Protein AF-A0A8S3U6G7-F1 (afdb_monomer)

Radius of gyration: 36.13 Å; Cα contacts (8 Å, |Δi|>4): 260; chains: 1; bounding box: 88×64×95 Å

Sequence (249 aa):
METRTSKKSQSTGNTLNRPKALETKTLKCKQEHLHYEMKAGKNFVIEFSTGAYELIKEKILQLIKSPEFNLSFVVVEQHGVELSNLNIDSCYKIFNRKANNQPGNLLKFTMNLYHTTNKMTVNGGRVDIFINDIFDKICAEIQNHYTELNICNKTIHSQLSIIKDSLSNIIQKDLKRNQMEALKTTEDQLSTVDLNTSGLQLAESEDGEICPNCEQTVQTEGIACDSCNNWFHYKCVGLTEDHINSFNN

Mean predicted aligned error: 15.66 Å

InterPro domains:
  IPR011011 Zinc finger, FYVE/PHD-type [SSF57903] (183-245)
  IPR013083 Zinc finger, RING/FYVE/PHD-type [G3DSA:3.30.40.10] (169-248)
  IPR019787 Zinc finger, PHD-finger [PF27108] (211-244)

Secondary structure (DSSP, 8-state):
-----------------HHHHHHHHHHHTTS-SEEEEEETTTEEEEEE-HHHHHHHHHHHHHHHTSHHHHHHEEEEEE---EETTEEEEEEEEEEEEPTTSPEEEEEEEEEEEEGGGTEEEEESTTHHHHIIIIIHHHHHHHHHHHHHHHHHHHHHHHHHHHHHHHHHHHHHHHHHHHHHHHHHHHHHHHTT--S------------PEEPTTT--EESSSEEE-TTT--EEEGGGGT--HHHHHHH--

Nearest PDB structures (foldseek):
  6lqf-assembly1_A  TM=6.545E-01  e=6.537E-02  Arabidopsis thaliana
  1wep-assembly1_A  TM=5.721E-01  e=7.388E-02  Mus musculus
  1kz7-assembly2_C  TM=4.419E-01  e=1.636E-01  Mus musculus
  7rx9-assembly1_A  TM=3.047E-01  e=7.263E+00  Homo sapiens

Solvent-accessible surface area (backbone atoms only — not comparable to full-atom values): 14712 Å² total; per-residue (Å²): 142,85,82,89,80,84,84,82,83,79,83,78,79,80,74,71,59,58,66,61,58,47,50,54,51,54,54,55,69,70,45,69,62,59,48,74,49,81,45,87,85,49,32,37,39,37,41,34,37,71,70,49,35,65,56,44,56,60,48,51,53,51,53,63,67,26,70,76,47,42,74,59,33,26,76,47,79,46,76,77,56,79,52,92,95,42,66,38,65,41,34,39,38,36,16,39,47,39,99,83,70,42,69,37,95,52,70,31,31,35,40,39,33,26,69,91,72,26,32,37,40,36,39,38,88,41,43,64,54,48,53,74,74,43,44,60,59,51,52,50,51,52,53,49,52,53,51,53,49,51,52,49,50,52,50,51,52,53,52,51,49,55,51,52,53,52,50,52,52,49,55,53,50,52,52,54,50,52,53,53,54,52,53,52,56,51,53,60,55,62,76,69,65,77,94,78,80,91,78,86,77,84,74,82,83,78,94,49,55,60,13,87,86,78,74,43,67,43,82,82,62,58,46,71,39,92,89,78,75,44,44,34,36,39,71,78,74,70,54,48,71,73,60,57,58,66,74,77,112

pLDDT: mean 82.49, std 17.38, range [36.22, 98.25]

Structure (mmCIF, N/CA/C/O backbone):
data_AF-A0A8S3U6G7-F1
#
_entry.id   AF-A0A8S3U6G7-F1
#
loop_
_atom_site.group_PDB
_atom_site.id
_atom_site.type_symbol
_atom_site.label_atom_id
_atom_site.label_alt_id
_atom_site.label_comp_id
_atom_site.label_asym_id
_atom_site.label_entity_id
_atom_site.label_seq_id
_atom_site.pdbx_PDB_ins_code
_atom_site.Cartn_x
_atom_site.Cartn_y
_atom_site.Cartn_z
_atom_site.occupancy
_atom_site.B_iso_or_equiv
_atom_site.auth_seq_id
_atom_site.auth_comp_id
_atom_site.auth_asym_id
_atom_site.auth_atom_id
_atom_site.pdbx_PDB_model_num
ATOM 1 N N . MET A 1 1 ? -28.529 53.853 -26.813 1.00 45.44 1 MET A N 1
ATOM 2 C CA . MET A 1 1 ? -29.542 52.903 -26.317 1.00 45.44 1 MET A CA 1
ATOM 3 C C . MET A 1 1 ? -29.120 51.536 -26.807 1.00 45.44 1 MET A C 1
ATOM 5 O O . MET A 1 1 ? -29.268 51.297 -27.987 1.00 45.44 1 MET A O 1
ATOM 9 N N . GLU A 1 2 ? -28.502 50.728 -25.950 1.00 36.22 2 GLU A N 1
ATOM 10 C CA . GLU A 1 2 ? -28.443 49.263 -26.057 1.00 36.22 2 GLU A CA 1
ATOM 11 C C . GLU A 1 2 ? -27.789 48.741 -24.772 1.00 36.22 2 GLU A C 1
ATOM 13 O O . GLU A 1 2 ? -26.798 49.279 -24.275 1.00 36.22 2 GLU A O 1
ATOM 18 N N . THR A 1 3 ? -28.475 47.803 -24.139 1.00 40.16 3 THR A N 1
ATOM 19 C CA . THR A 1 3 ? -28.396 47.468 -22.719 1.00 40.16 3 THR A CA 1
ATOM 20 C C . THR A 1 3 ? -27.353 46.383 -22.447 1.00 40.16 3 THR A C 1
ATOM 22 O O . THR A 1 3 ? -27.371 45.306 -23.034 1.00 40.16 3 THR A O 1
ATOM 25 N N . ARG A 1 4 ? -26.455 46.649 -21.489 1.00 43.06 4 ARG A N 1
ATOM 26 C CA . ARG A 1 4 ? -25.552 45.659 -20.878 1.00 43.06 4 ARG A CA 1
ATOM 27 C C . ARG A 1 4 ? -26.364 44.662 -20.046 1.00 43.06 4 ARG A C 1
ATOM 29 O O . ARG A 1 4 ? -26.875 45.025 -18.990 1.00 43.06 4 ARG A O 1
ATOM 36 N N . THR A 1 5 ? -26.412 43.399 -20.457 1.00 39.72 5 THR A N 1
ATOM 37 C CA . THR A 1 5 ? -26.875 42.290 -19.606 1.00 39.72 5 THR A CA 1
ATOM 38 C C . THR A 1 5 ? -25.686 41.583 -18.961 1.00 39.72 5 THR A C 1
ATOM 40 O O . THR A 1 5 ? -24.867 40.968 -19.646 1.00 39.72 5 THR A O 1
ATOM 43 N N . SER A 1 6 ? -25.595 41.672 -17.634 1.00 43.84 6 SER A N 1
ATOM 44 C CA . SER A 1 6 ? -24.654 40.927 -16.801 1.00 43.84 6 SER A CA 1
ATOM 45 C C . SER A 1 6 ? -25.128 39.480 -16.622 1.00 43.84 6 SER A C 1
ATOM 47 O O . SER A 1 6 ? -26.266 39.224 -16.232 1.00 43.84 6 SER A O 1
ATOM 49 N N . LYS A 1 7 ? -24.252 38.506 -16.892 1.00 42.97 7 LYS A N 1
ATOM 50 C CA . LYS A 1 7 ? -24.473 37.103 -16.514 1.00 42.97 7 LYS A CA 1
ATOM 51 C C . LYS A 1 7 ? -23.838 36.862 -15.144 1.00 42.97 7 LYS A C 1
ATOM 53 O O . LYS A 1 7 ? -22.618 36.840 -15.024 1.00 42.97 7 LYS A O 1
ATOM 58 N N . LYS A 1 8 ? -24.677 36.693 -14.118 1.00 43.16 8 LYS A N 1
ATOM 59 C CA . LYS A 1 8 ? -24.291 36.139 -12.811 1.00 43.16 8 LYS A CA 1
ATOM 60 C C . LYS A 1 8 ? -24.013 34.641 -12.977 1.00 43.16 8 LYS A C 1
ATOM 62 O O . LYS A 1 8 ? -24.920 33.893 -13.330 1.00 43.16 8 LYS A O 1
ATOM 67 N N . SER A 1 9 ? -22.787 34.205 -12.703 1.00 43.88 9 SER A N 1
ATOM 68 C CA . SER A 1 9 ? -22.452 32.796 -12.492 1.00 43.88 9 SER A CA 1
ATOM 69 C C . SER A 1 9 ? -22.903 32.382 -11.089 1.00 43.88 9 SER A C 1
ATOM 71 O O . SER A 1 9 ? -22.375 32.846 -10.082 1.00 43.88 9 SER A O 1
ATOM 73 N N . GLN A 1 10 ? -23.924 31.530 -11.020 1.00 41.78 10 GLN A N 1
ATOM 74 C CA . GLN A 1 10 ? -24.326 30.857 -9.789 1.00 41.78 10 GLN A CA 1
ATOM 75 C C . GLN A 1 10 ? -23.307 29.754 -9.483 1.00 41.78 10 GLN A C 1
ATOM 77 O O . GLN A 1 10 ? -23.116 28.840 -10.283 1.00 41.78 10 GLN A O 1
ATOM 82 N N . SER A 1 11 ? -22.641 29.844 -8.330 1.00 41.88 11 SER A N 1
ATOM 83 C CA . SER A 1 11 ? -21.824 28.760 -7.794 1.00 41.88 11 SER A CA 1
ATOM 84 C C . SER A 1 11 ? -22.749 27.637 -7.325 1.00 41.88 11 SER A C 1
ATOM 86 O O . SER A 1 11 ? -23.379 27.730 -6.270 1.00 41.88 11 SER A O 1
ATOM 88 N N . THR A 1 12 ? -22.856 26.573 -8.110 1.00 41.56 12 THR A N 1
ATOM 89 C CA . THR A 1 12 ? -23.473 25.326 -7.665 1.00 41.56 12 THR A CA 1
ATOM 90 C C . THR A 1 12 ? -22.595 24.725 -6.572 1.00 41.56 12 THR A C 1
ATOM 92 O O . THR A 1 12 ? -21.491 24.251 -6.843 1.00 41.56 12 THR A O 1
ATOM 95 N N . GLY A 1 13 ? -23.064 24.793 -5.326 1.00 41.66 13 GLY A N 1
ATOM 96 C CA . GLY A 1 13 ? -22.438 24.113 -4.203 1.00 41.66 13 GLY A CA 1
ATOM 97 C C . GLY A 1 13 ? -22.364 22.618 -4.493 1.00 41.66 13 GLY A C 1
ATOM 98 O O . GLY A 1 13 ? -23.387 21.941 -4.538 1.00 41.66 13 GLY A O 1
ATOM 99 N N . ASN A 1 14 ? -21.147 22.114 -4.700 1.00 43.66 14 ASN A N 1
ATOM 100 C CA . ASN A 1 14 ? -20.851 20.689 -4.743 1.00 43.66 14 ASN A CA 1
ATOM 101 C C . ASN A 1 14 ? -21.128 20.100 -3.357 1.00 43.66 14 ASN A C 1
ATOM 103 O O . ASN A 1 14 ? -20.238 20.006 -2.511 1.00 43.66 14 ASN A O 1
ATOM 107 N N . THR A 1 15 ? -22.368 19.687 -3.113 1.00 48.09 15 THR A N 1
ATOM 108 C CA . THR A 1 15 ? -22.682 18.755 -2.035 1.00 48.09 15 THR A CA 1
ATOM 109 C C . THR A 1 15 ? -22.093 17.413 -2.458 1.00 48.09 15 THR A C 1
ATOM 111 O O . THR A 1 15 ? -22.725 16.614 -3.147 1.00 48.09 15 THR A O 1
ATOM 114 N N . LEU A 1 16 ? -20.813 17.205 -2.133 1.00 49.62 16 LEU A N 1
ATOM 115 C CA . LEU A 1 16 ? -20.144 15.918 -2.276 1.00 49.62 16 LEU A CA 1
ATOM 116 C C . LEU A 1 16 ? -21.044 14.875 -1.625 1.00 49.62 16 LEU A C 1
ATOM 118 O O . LEU A 1 16 ? -21.302 14.929 -0.423 1.00 49.62 16 LEU A O 1
ATOM 122 N N . ASN A 1 17 ? -21.547 13.962 -2.452 1.00 53.62 17 ASN A N 1
ATOM 123 C CA . ASN A 1 17 ? -22.431 12.876 -2.068 1.00 53.62 17 ASN A CA 1
ATOM 124 C C . ASN A 1 17 ? -21.617 11.899 -1.199 1.00 53.62 17 ASN A C 1
ATOM 126 O O . ASN A 1 17 ? -21.098 10.883 -1.666 1.00 53.62 17 ASN A O 1
ATOM 130 N N . ARG A 1 18 ? -21.408 12.299 0.061 1.00 52.06 18 ARG A N 1
ATOM 131 C CA . ARG A 1 18 ? -20.536 11.676 1.060 1.00 52.06 18 ARG A CA 1
ATOM 132 C C . ARG A 1 18 ? -20.786 10.171 1.192 1.00 52.06 18 ARG A C 1
ATOM 134 O O . ARG A 1 18 ? -19.784 9.470 1.282 1.00 52.06 18 ARG A O 1
ATOM 141 N N . PRO A 1 19 ? -22.031 9.651 1.100 1.00 66.31 19 PRO A N 1
ATOM 142 C CA . PRO A 1 19 ? -22.285 8.212 1.150 1.00 66.31 19 PRO A CA 1
ATOM 143 C C . PRO A 1 19 ? -21.690 7.458 -0.044 1.00 66.31 19 PRO A C 1
ATOM 145 O O . PRO A 1 19 ? -20.963 6.495 0.160 1.00 66.31 19 PRO A O 1
ATOM 148 N N . LYS A 1 20 ? -21.880 7.946 -1.280 1.00 60.41 20 LYS A N 1
ATOM 149 C CA . LYS A 1 20 ? -21.342 7.296 -2.493 1.00 60.41 20 LYS A CA 1
ATOM 150 C C . LYS A 1 20 ? -19.818 7.351 -2.553 1.00 60.41 20 LYS A C 1
ATOM 152 O O . LYS A 1 20 ? -19.170 6.396 -2.979 1.00 60.41 20 LYS A O 1
ATOM 157 N N . ALA A 1 21 ? -19.228 8.461 -2.109 1.00 58.16 21 ALA A N 1
ATOM 158 C CA . ALA A 1 21 ? -17.778 8.581 -1.991 1.00 58.16 21 ALA A CA 1
ATOM 159 C C . ALA A 1 21 ? -17.216 7.634 -0.916 1.00 58.16 21 ALA A C 1
ATOM 161 O O . ALA A 1 21 ? -16.141 7.067 -1.116 1.00 58.16 21 ALA A O 1
ATOM 162 N N . LEU A 1 22 ? -17.938 7.436 0.195 1.00 54.88 22 LEU A N 1
ATOM 163 C CA . LEU A 1 22 ? -17.580 6.457 1.220 1.00 54.88 22 LEU A CA 1
ATOM 164 C C . LEU A 1 22 ? -17.716 5.030 0.686 1.00 54.88 22 LEU A C 1
ATOM 166 O O . LEU A 1 22 ? -16.761 4.280 0.780 1.00 54.88 22 LEU A O 1
ATOM 170 N N . GLU A 1 23 ? -18.833 4.675 0.050 1.00 57.94 23 GLU A N 1
ATOM 171 C CA . GLU A 1 23 ? -19.058 3.348 -0.543 1.00 57.94 23 GLU A CA 1
ATOM 172 C C . GLU A 1 23 ? -18.014 3.001 -1.600 1.00 57.94 23 GLU A C 1
ATOM 174 O O . GLU A 1 23 ? -17.488 1.894 -1.596 1.00 57.94 23 GLU A O 1
ATOM 179 N N . THR A 1 24 ? -17.645 3.955 -2.459 1.00 58.00 24 THR A N 1
ATOM 180 C CA . THR A 1 24 ? -16.597 3.743 -3.468 1.00 58.00 24 THR A CA 1
ATOM 181 C C . THR A 1 24 ? -15.232 3.521 -2.808 1.00 58.00 24 THR A C 1
ATOM 183 O O . THR A 1 24 ? -14.455 2.686 -3.267 1.00 58.00 24 THR A O 1
ATOM 186 N N . LYS A 1 25 ? -14.933 4.225 -1.707 1.00 54.28 25 LYS A N 1
ATOM 187 C CA . LYS A 1 25 ? -13.719 3.989 -0.907 1.00 54.28 25 LYS A CA 1
ATOM 188 C C . LYS A 1 25 ? -13.764 2.632 -0.197 1.00 54.28 25 LYS A C 1
ATOM 190 O O . LYS A 1 25 ? -12.767 1.923 -0.211 1.00 54.28 25 LYS A O 1
ATOM 195 N N . THR A 1 26 ? -14.913 2.236 0.345 1.00 50.06 26 THR A N 1
ATOM 196 C CA . THR A 1 26 ? -15.113 0.947 1.021 1.00 50.06 26 THR A CA 1
ATOM 197 C C . THR A 1 26 ? -15.037 -0.230 0.044 1.00 50.06 26 THR A C 1
ATOM 199 O O . THR A 1 26 ? -14.449 -1.253 0.381 1.00 50.06 26 THR A O 1
ATOM 202 N N . LEU A 1 27 ? -15.562 -0.097 -1.182 1.00 53.91 27 LEU A N 1
ATOM 203 C CA . LEU A 1 27 ? -15.408 -1.105 -2.238 1.00 53.91 27 LEU A CA 1
ATOM 204 C C . LEU A 1 27 ? -13.951 -1.220 -2.700 1.00 53.91 27 LEU A C 1
ATOM 206 O O . LEU A 1 27 ? -13.466 -2.330 -2.887 1.00 53.91 27 LEU A O 1
ATOM 210 N N . LYS A 1 28 ? -13.234 -0.096 -2.827 1.00 53.75 28 LYS A N 1
ATOM 211 C CA . LYS A 1 28 ? -11.790 -0.101 -3.113 1.00 53.75 28 LYS A CA 1
ATOM 212 C C . LYS A 1 28 ? -10.969 -0.719 -1.980 1.00 53.75 28 LYS A C 1
ATOM 214 O O . LYS A 1 28 ? -9.992 -1.396 -2.260 1.00 53.75 28 LYS A O 1
ATOM 219 N N . CYS A 1 29 ? -11.393 -0.580 -0.722 1.00 47.09 29 CYS A N 1
ATOM 220 C CA . CYS A 1 29 ? -10.788 -1.302 0.404 1.00 47.09 29 CYS A CA 1
ATOM 221 C C . CYS A 1 29 ? -10.999 -2.827 0.350 1.00 47.09 29 CYS A C 1
ATOM 223 O O . CYS A 1 29 ? -10.292 -3.539 1.055 1.00 47.09 29 CYS A O 1
ATOM 225 N N . LYS A 1 30 ? -11.955 -3.333 -0.446 1.00 48.97 30 LYS A N 1
ATOM 226 C CA . LYS A 1 30 ? -12.148 -4.778 -0.679 1.00 48.97 30 LYS A CA 1
ATOM 227 C C . LYS A 1 30 ? -11.316 -5.319 -1.844 1.00 48.97 30 LYS A C 1
ATOM 229 O O . LYS A 1 30 ? -11.286 -6.532 -2.029 1.00 48.97 30 LYS A O 1
ATOM 234 N N . GLN A 1 31 ? -10.701 -4.452 -2.649 1.00 53.84 31 GLN A N 1
ATOM 235 C CA . GLN A 1 31 ? -9.808 -4.888 -3.718 1.00 53.84 31 GLN A CA 1
ATOM 236 C C . GLN A 1 31 ? -8.473 -5.343 -3.124 1.00 53.84 31 GLN A C 1
ATOM 238 O O . GLN A 1 31 ? -8.042 -4.840 -2.083 1.00 53.84 31 GLN A O 1
ATOM 243 N N . GLU A 1 32 ? -7.831 -6.299 -3.797 1.00 68.31 32 GLU A N 1
ATOM 244 C CA . GLU A 1 32 ? -6.441 -6.673 -3.545 1.00 68.31 32 GLU A CA 1
ATOM 245 C C . GLU A 1 32 ? -5.588 -5.398 -3.442 1.00 68.31 32 GLU A C 1
ATOM 247 O O . GLU A 1 32 ? -5.811 -4.422 -4.159 1.00 68.31 32 GLU A O 1
ATOM 252 N N . HIS A 1 33 ? -4.633 -5.368 -2.511 1.00 82.31 33 HIS A N 1
ATOM 253 C CA . HIS A 1 33 ? -3.868 -4.166 -2.136 1.00 82.31 33 HIS A CA 1
ATOM 254 C C . HIS A 1 33 ? -3.042 -3.535 -3.275 1.00 82.31 33 HIS A C 1
ATOM 256 O O . HIS A 1 33 ? -2.410 -2.489 -3.085 1.00 82.31 33 HIS A O 1
ATOM 262 N N . LEU A 1 34 ? -3.063 -4.187 -4.435 1.00 88.62 34 LEU A N 1
ATOM 263 C CA . LEU A 1 34 ? -2.313 -3.945 -5.643 1.00 88.62 34 LEU A CA 1
ATOM 264 C C . LEU A 1 34 ? -3.217 -4.253 -6.847 1.00 88.62 34 LEU A C 1
ATOM 266 O O . LEU A 1 34 ? -3.783 -5.338 -6.936 1.00 88.62 34 LEU A O 1
ATOM 270 N N . HIS A 1 35 ? -3.301 -3.335 -7.800 1.00 91.06 35 HIS A N 1
ATOM 271 C CA . HIS A 1 35 ? -3.863 -3.583 -9.126 1.00 91.06 35 HIS A CA 1
ATOM 272 C C . HIS A 1 35 ? -2.823 -3.184 -10.167 1.00 91.06 35 HIS A C 1
ATOM 274 O O . HIS A 1 35 ? -2.181 -2.147 -10.022 1.00 91.06 35 HIS A O 1
ATOM 280 N N . TYR A 1 36 ? -2.639 -3.973 -11.220 1.00 93.56 36 TYR A N 1
ATOM 281 C CA . TYR A 1 36 ? -1.683 -3.640 -12.269 1.00 93.56 36 TYR A CA 1
ATOM 282 C C . TYR A 1 36 ? -2.230 -3.960 -13.655 1.00 93.56 36 TYR A C 1
ATOM 284 O O . TYR A 1 36 ? -2.983 -4.910 -13.846 1.00 93.56 36 TYR A O 1
ATOM 292 N N . GLU A 1 37 ? -1.835 -3.155 -14.634 1.00 93.88 37 GLU A N 1
ATOM 293 C CA . GLU A 1 37 ? -2.236 -3.321 -16.026 1.00 93.88 37 GLU A CA 1
ATOM 294 C C . GLU A 1 37 ? -1.106 -2.928 -16.984 1.00 93.88 37 GLU A C 1
ATOM 296 O O . GLU A 1 37 ? -0.325 -2.004 -16.735 1.00 93.88 37 GLU A O 1
ATOM 301 N N . MET A 1 38 ? -1.035 -3.619 -18.123 1.00 92.69 38 MET A N 1
ATOM 302 C CA . MET A 1 38 ? -0.177 -3.230 -19.239 1.00 92.69 38 MET A CA 1
ATOM 303 C C . MET A 1 38 ? -0.980 -2.355 -20.205 1.00 92.69 38 MET A C 1
ATOM 305 O O . MET A 1 38 ? -1.878 -2.841 -20.891 1.00 92.69 38 MET A O 1
ATOM 309 N N . LYS A 1 39 ? -0.649 -1.065 -20.293 1.00 90.38 39 LYS A N 1
ATOM 310 C CA . LYS A 1 39 ? -1.252 -0.139 -21.260 1.00 90.38 39 LYS A CA 1
ATOM 311 C C . LYS A 1 39 ? -0.539 -0.192 -22.606 1.00 90.38 39 LYS A C 1
ATOM 313 O O . LYS A 1 39 ? 0.623 -0.596 -22.719 1.00 90.38 39 LYS A O 1
ATOM 318 N N . ALA A 1 40 ? -1.231 0.293 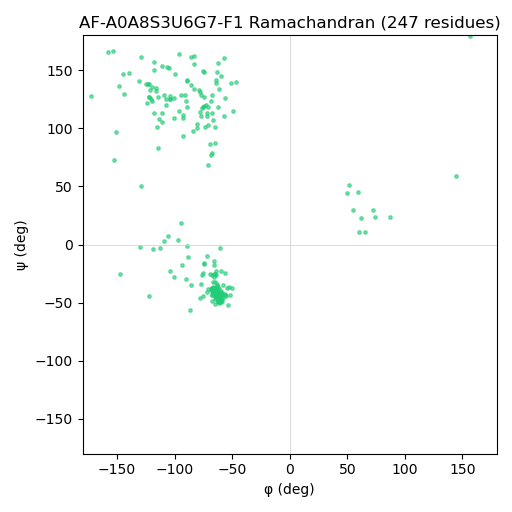-23.638 1.00 84.25 40 ALA A N 1
ATOM 319 C CA . ALA A 1 40 ? -0.643 0.504 -24.954 1.00 84.25 40 ALA A CA 1
ATOM 320 C C . ALA A 1 40 ? 0.661 1.321 -24.853 1.00 84.25 40 ALA A C 1
ATOM 322 O O . ALA A 1 40 ? 0.757 2.278 -24.080 1.00 84.25 40 ALA A O 1
ATOM 323 N N . GLY A 1 41 ? 1.669 0.933 -25.640 1.00 79.12 41 GLY A N 1
ATOM 324 C CA . GLY A 1 41 ? 2.952 1.640 -25.699 1.00 79.12 41 GLY A CA 1
ATOM 325 C C . GLY A 1 41 ? 4.004 1.216 -24.668 1.00 79.12 41 GLY A C 1
ATOM 326 O O . GLY A 1 41 ? 4.903 2.004 -24.404 1.00 79.12 41 GLY A O 1
ATOM 327 N N . LYS A 1 42 ? 3.938 -0.013 -24.124 1.00 85.69 42 LYS A N 1
ATOM 328 C CA . LYS A 1 42 ? 4.880 -0.526 -23.101 1.00 85.69 42 LYS A CA 1
ATOM 329 C C . LYS A 1 42 ? 4.880 0.328 -21.828 1.00 85.69 42 LYS A C 1
ATOM 331 O O . LYS A 1 42 ? 5.935 0.663 -21.292 1.00 85.69 42 LYS A O 1
ATOM 336 N N . ASN A 1 43 ? 3.683 0.678 -21.372 1.00 92.44 43 ASN A N 1
ATOM 337 C CA . ASN A 1 43 ? 3.478 1.433 -20.146 1.00 92.44 43 ASN A CA 1
ATOM 338 C C . ASN A 1 43 ? 2.831 0.497 -19.126 1.00 92.44 43 ASN A C 1
ATOM 340 O O . ASN A 1 43 ? 1.652 0.168 -19.244 1.00 92.44 43 ASN A O 1
ATOM 344 N N . PHE A 1 44 ? 3.606 0.040 -18.151 1.00 95.44 44 PHE A N 1
ATOM 345 C CA . PHE A 1 44 ? 3.104 -0.791 -17.065 1.00 95.44 44 PHE A CA 1
ATOM 346 C C . PHE A 1 44 ? 2.659 0.111 -15.921 1.00 95.44 44 PHE A C 1
ATOM 348 O O . PHE A 1 44 ? 3.429 0.948 -15.451 1.00 95.44 44 PHE A O 1
ATOM 355 N N . VAL A 1 45 ? 1.403 -0.011 -15.508 1.00 95.44 45 VAL A N 1
ATOM 356 C CA . VAL A 1 45 ? 0.814 0.833 -14.468 1.00 95.44 45 VAL A CA 1
ATOM 357 C C . VAL A 1 45 ? 0.449 -0.039 -13.290 1.00 95.44 45 VAL A C 1
ATOM 359 O O . VAL A 1 45 ? -0.191 -1.070 -13.460 1.00 95.44 45 VAL A O 1
ATOM 362 N N . ILE A 1 46 ? 0.841 0.405 -12.103 1.00 95.06 46 ILE A N 1
ATOM 363 C CA . ILE A 1 46 ? 0.509 -0.228 -10.838 1.00 95.06 46 ILE A CA 1
ATOM 364 C C . ILE A 1 46 ? -0.220 0.802 -9.982 1.00 95.06 46 ILE A C 1
ATOM 366 O O . ILE A 1 46 ? 0.259 1.920 -9.788 1.00 95.06 46 ILE A O 1
ATOM 370 N N . GLU A 1 47 ? -1.387 0.431 -9.482 1.00 94.25 47 GLU A N 1
ATOM 371 C CA . GLU A 1 47 ? -2.182 1.193 -8.533 1.00 94.25 47 GLU A CA 1
ATOM 372 C C . GLU A 1 47 ? -2.135 0.487 -7.179 1.00 94.25 47 GLU A C 1
ATOM 374 O O . GLU A 1 47 ? -2.382 -0.715 -7.081 1.00 94.25 47 GLU A O 1
ATOM 379 N N . PHE A 1 48 ? -1.807 1.237 -6.133 1.00 93.31 48 PHE A N 1
ATOM 380 C CA . PHE A 1 48 ? -1.670 0.720 -4.779 1.00 93.31 48 PHE A CA 1
ATOM 381 C C . PHE A 1 48 ? -2.795 1.250 -3.890 1.00 93.31 48 PHE A C 1
ATOM 383 O O . PHE A 1 48 ? -3.298 2.365 -4.075 1.00 93.31 48 PHE A O 1
ATOM 390 N N . SER A 1 49 ? -3.133 0.496 -2.845 1.00 91.44 49 SER A N 1
ATOM 391 C CA . SER A 1 49 ? -3.769 1.114 -1.678 1.00 91.44 49 SER A CA 1
ATOM 392 C C . SER A 1 49 ? -2.818 2.140 -1.039 1.00 91.44 49 SER A C 1
ATOM 394 O O . SER A 1 49 ? -1.601 2.029 -1.181 1.00 91.44 49 SER A O 1
ATOM 396 N N . THR A 1 50 ? -3.341 3.128 -0.302 1.00 90.25 50 THR A N 1
ATOM 397 C CA . THR A 1 50 ? -2.494 4.143 0.358 1.00 90.25 50 THR A CA 1
ATOM 398 C C . THR A 1 50 ? -1.438 3.508 1.269 1.00 90.25 50 THR A C 1
ATOM 400 O O . THR A 1 50 ? -0.276 3.887 1.209 1.00 90.25 50 THR A O 1
ATOM 403 N N . GLY A 1 51 ? -1.818 2.506 2.071 1.00 87.94 51 GLY A N 1
ATOM 404 C CA . GLY A 1 51 ? -0.874 1.817 2.958 1.00 87.94 51 GLY A CA 1
ATOM 405 C C . GLY A 1 51 ? 0.206 1.048 2.194 1.00 87.94 51 GLY A C 1
ATOM 406 O O . GLY A 1 51 ? 1.380 1.129 2.542 1.00 87.94 51 GLY A O 1
ATOM 407 N N . ALA A 1 52 ? -0.174 0.359 1.112 1.00 90.94 52 ALA A N 1
ATOM 408 C CA . ALA A 1 52 ? 0.782 -0.348 0.264 1.00 90.94 52 ALA A CA 1
ATOM 409 C C . ALA A 1 52 ? 1.750 0.614 -0.445 1.00 90.94 52 ALA A C 1
ATOM 411 O O . ALA A 1 52 ? 2.928 0.295 -0.565 1.00 90.94 52 ALA A O 1
ATOM 412 N N . TYR A 1 53 ? 1.282 1.791 -0.876 1.00 93.69 53 TYR A N 1
ATOM 413 C CA . TYR A 1 53 ? 2.127 2.802 -1.518 1.00 93.69 53 TYR A CA 1
ATOM 414 C C . TYR A 1 53 ? 3.229 3.316 -0.581 1.00 93.69 53 TYR A C 1
ATOM 416 O O . TYR A 1 53 ? 4.402 3.330 -0.952 1.00 93.69 53 TYR A O 1
ATOM 424 N N . GLU A 1 54 ? 2.864 3.706 0.642 1.00 90.50 54 GLU A N 1
ATOM 425 C CA . GLU A 1 54 ? 3.829 4.236 1.615 1.00 90.50 54 GLU A CA 1
ATOM 426 C C . GLU A 1 54 ? 4.874 3.185 2.008 1.00 90.50 54 GLU A C 1
ATOM 428 O O . GLU A 1 54 ? 6.064 3.484 2.080 1.00 90.50 54 GLU A O 1
ATOM 433 N N . LEU A 1 55 ? 4.454 1.927 2.173 1.00 89.81 55 LEU A N 1
ATOM 434 C CA . LEU A 1 55 ? 5.373 0.814 2.407 1.00 89.81 55 LEU A CA 1
ATOM 435 C C . LEU A 1 55 ? 6.337 0.620 1.228 1.00 89.81 55 LEU A C 1
ATOM 437 O O . LEU A 1 55 ? 7.549 0.477 1.408 1.00 89.81 55 LEU A O 1
ATOM 441 N N . ILE A 1 56 ? 5.789 0.550 0.013 1.00 90.56 56 ILE A N 1
ATOM 442 C CA . ILE A 1 56 ? 6.548 0.091 -1.145 1.00 90.56 56 ILE A CA 1
ATOM 443 C C . ILE A 1 56 ? 7.510 1.147 -1.669 1.00 90.56 56 ILE A C 1
ATOM 445 O O . ILE A 1 56 ? 8.535 0.786 -2.239 1.00 90.56 56 ILE A O 1
ATOM 449 N N . LYS A 1 57 ? 7.227 2.436 -1.452 1.00 90.94 57 LYS A N 1
ATOM 450 C CA . LYS A 1 57 ? 8.097 3.543 -1.864 1.00 90.94 57 LYS A CA 1
ATOM 451 C C . LYS A 1 57 ? 9.526 3.363 -1.337 1.00 90.94 57 LYS A C 1
ATOM 453 O O . LYS A 1 57 ? 10.477 3.364 -2.119 1.00 90.94 57 LYS A O 1
ATOM 458 N N . GLU A 1 58 ? 9.673 3.126 -0.035 1.00 88.88 58 GLU A N 1
ATOM 459 C CA . GLU A 1 58 ? 10.980 2.910 0.600 1.00 88.88 58 GLU A CA 1
ATOM 460 C C . GLU A 1 58 ? 11.630 1.595 0.148 1.00 88.88 58 GLU A C 1
ATOM 462 O O . GLU A 1 58 ? 12.837 1.518 -0.094 1.00 88.88 58 GLU A O 1
ATOM 467 N N . LYS A 1 59 ? 10.826 0.544 -0.026 1.00 91.00 59 LYS A N 1
ATOM 468 C CA . LYS A 1 59 ? 11.314 -0.783 -0.421 1.00 91.00 59 LYS A CA 1
ATOM 469 C C . LYS A 1 59 ? 11.786 -0.829 -1.869 1.00 91.00 59 LYS A C 1
ATOM 471 O O . LYS A 1 59 ? 12.821 -1.428 -2.145 1.00 91.00 59 LYS A O 1
ATOM 476 N N . ILE A 1 60 ? 11.102 -0.143 -2.784 1.00 91.19 60 ILE A N 1
ATOM 477 C CA . ILE A 1 60 ? 11.557 0.048 -4.166 1.00 91.19 60 ILE A CA 1
ATOM 478 C C . ILE A 1 60 ? 12.922 0.720 -4.162 1.00 91.19 60 ILE A C 1
ATOM 480 O O . ILE A 1 60 ? 13.827 0.254 -4.851 1.00 91.19 60 ILE A O 1
ATOM 484 N N . LEU A 1 61 ? 13.097 1.768 -3.354 1.00 88.81 61 LEU A N 1
ATOM 485 C CA . LEU A 1 61 ? 14.370 2.469 -3.259 1.00 88.81 61 LEU A CA 1
ATOM 486 C C . LEU A 1 61 ? 15.500 1.550 -2.772 1.00 88.81 61 LEU A C 1
ATOM 488 O O . LEU A 1 61 ? 16.597 1.570 -3.332 1.00 88.81 61 LEU A O 1
ATOM 492 N N . GLN A 1 62 ? 15.228 0.708 -1.774 1.00 91.81 62 GLN A N 1
ATOM 493 C CA . GLN A 1 62 ? 16.179 -0.295 -1.287 1.00 91.81 62 GLN A CA 1
ATOM 494 C C . GLN A 1 62 ? 16.499 -1.350 -2.355 1.00 91.81 62 GLN A C 1
ATOM 496 O O . GLN A 1 62 ? 17.669 -1.669 -2.569 1.00 91.81 62 GLN A O 1
ATOM 501 N N . LEU A 1 63 ? 15.487 -1.851 -3.070 1.00 90.69 63 LEU A N 1
ATOM 502 C CA . LEU A 1 63 ? 15.647 -2.848 -4.131 1.00 90.69 63 LEU A CA 1
ATOM 503 C C . LEU A 1 63 ? 16.508 -2.318 -5.282 1.00 90.69 63 LEU A C 1
ATOM 505 O O . LEU A 1 63 ? 17.449 -2.990 -5.706 1.00 90.69 63 LEU A O 1
ATOM 509 N N . ILE A 1 64 ? 16.242 -1.101 -5.759 1.00 89.81 64 ILE A N 1
ATOM 510 C CA . ILE A 1 64 ? 16.973 -0.517 -6.894 1.00 89.81 64 ILE A CA 1
ATOM 511 C C . ILE A 1 64 ? 18.377 -0.043 -6.500 1.00 89.81 64 ILE A C 1
ATOM 513 O O . ILE A 1 64 ? 19.258 0.028 -7.353 1.00 89.81 64 ILE A O 1
ATOM 517 N N . LYS A 1 65 ? 18.607 0.265 -5.216 1.00 89.88 65 LYS A N 1
ATOM 518 C CA . LYS A 1 65 ? 19.939 0.580 -4.673 1.00 89.88 65 LYS A CA 1
ATOM 519 C C . LYS A 1 65 ? 20.689 -0.669 -4.187 1.00 89.88 65 LYS A C 1
ATOM 521 O O . LYS A 1 65 ? 21.839 -0.545 -3.764 1.00 89.88 65 LYS A O 1
ATOM 526 N N . SER A 1 66 ? 20.090 -1.859 -4.273 1.00 92.75 66 SER A N 1
ATOM 527 C CA . SER A 1 66 ? 20.728 -3.103 -3.834 1.00 92.75 66 SER A CA 1
ATOM 528 C C . SER A 1 66 ? 21.994 -3.415 -4.648 1.00 92.75 66 SER A C 1
ATOM 530 O O . SER A 1 66 ? 22.068 -3.079 -5.836 1.00 92.75 66 SER A O 1
ATOM 532 N N . PRO A 1 67 ? 23.008 -4.071 -4.048 1.00 92.25 67 PRO A N 1
ATOM 533 C CA . PRO A 1 67 ? 24.215 -4.470 -4.767 1.00 92.25 67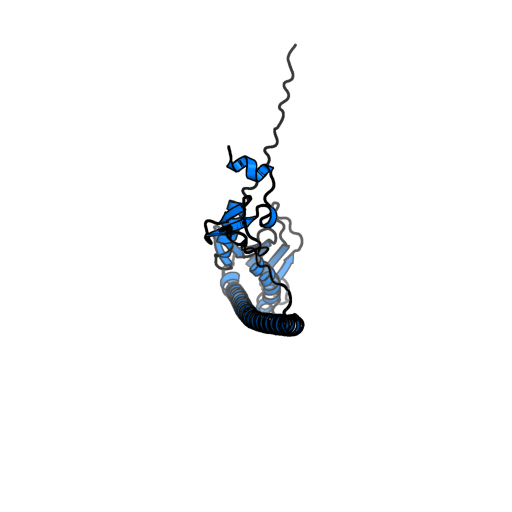 PRO A CA 1
ATOM 534 C C . PRO A 1 67 ? 23.908 -5.343 -5.987 1.00 92.25 67 PRO A C 1
ATOM 536 O O . PRO A 1 67 ? 24.458 -5.096 -7.053 1.00 92.25 67 PRO A O 1
ATOM 539 N N . GLU A 1 68 ? 22.985 -6.299 -5.854 1.00 90.81 68 GLU A N 1
ATOM 540 C CA . GLU A 1 68 ? 22.577 -7.214 -6.928 1.00 90.81 68 GLU A CA 1
ATOM 541 C C . GLU A 1 68 ? 22.032 -6.469 -8.148 1.00 90.81 68 GLU A C 1
ATOM 543 O O . GLU A 1 68 ? 22.469 -6.711 -9.274 1.00 90.81 68 GLU A O 1
ATOM 548 N N . PHE A 1 69 ? 21.120 -5.517 -7.930 1.00 89.31 69 PHE A N 1
ATOM 549 C CA . PHE A 1 69 ? 20.559 -4.714 -9.014 1.00 89.31 69 PHE A CA 1
ATOM 550 C C . PHE A 1 69 ? 21.624 -3.811 -9.643 1.00 89.31 69 PHE A C 1
ATOM 552 O O . PHE A 1 69 ? 21.727 -3.678 -10.868 1.00 89.31 69 PHE A O 1
ATOM 559 N N . ASN A 1 70 ? 22.478 -3.242 -8.793 1.00 88.56 70 ASN A N 1
ATOM 560 C CA . ASN A 1 70 ? 23.579 -2.402 -9.216 1.00 88.56 70 ASN A CA 1
ATOM 561 C C . ASN A 1 70 ? 24.618 -3.159 -10.049 1.00 88.56 70 ASN A C 1
ATOM 563 O O . ASN A 1 70 ? 25.234 -2.532 -10.893 1.00 88.56 70 ASN A O 1
ATOM 567 N N . LEU A 1 71 ? 24.806 -4.474 -9.923 1.00 87.38 71 LEU A N 1
ATOM 568 C CA . LEU A 1 71 ? 25.752 -5.193 -10.793 1.00 87.38 71 LEU A CA 1
ATOM 569 C C . LEU A 1 71 ? 25.415 -5.039 -12.286 1.00 87.38 71 LEU A C 1
ATOM 571 O O . LEU A 1 71 ? 26.320 -4.922 -13.114 1.00 87.38 71 LEU A O 1
ATOM 575 N N . SER A 1 72 ? 24.125 -4.971 -12.621 1.00 89.38 72 SER A N 1
ATOM 576 C CA . SER A 1 72 ? 23.646 -4.921 -14.009 1.00 89.38 72 SER A CA 1
ATOM 577 C C . SER A 1 72 ? 23.263 -3.512 -14.468 1.00 89.38 72 SER A C 1
ATOM 579 O O . SER A 1 72 ? 23.369 -3.182 -15.656 1.00 89.38 72 SER A O 1
ATOM 581 N N . PHE A 1 73 ? 22.842 -2.657 -13.535 1.00 93.69 73 PHE A N 1
ATOM 582 C CA . PHE A 1 73 ? 22.217 -1.381 -13.861 1.00 93.69 73 PHE A CA 1
ATOM 583 C C . PHE A 1 73 ? 22.847 -0.189 -13.136 1.00 93.69 73 PHE A C 1
ATOM 585 O O . PHE A 1 73 ? 23.573 -0.304 -12.144 1.00 93.69 73 PHE A O 1
ATOM 592 N N . VAL A 1 74 ? 22.575 0.991 -13.688 1.00 94.06 74 VAL A N 1
ATOM 593 C CA . VAL A 1 74 ? 22.826 2.286 -13.056 1.00 94.06 74 VAL A CA 1
ATOM 594 C C . VAL A 1 74 ? 21.489 3.003 -12.943 1.00 94.06 74 VAL A C 1
ATOM 596 O O . VAL A 1 74 ? 20.783 3.172 -13.940 1.00 94.06 74 VAL A O 1
ATOM 599 N N . VAL A 1 75 ? 21.151 3.408 -11.723 1.00 95.25 75 VAL A N 1
ATOM 600 C CA . VAL A 1 75 ? 19.919 4.129 -11.402 1.00 95.25 75 VAL A CA 1
ATOM 601 C C . VAL A 1 75 ? 20.245 5.608 -11.257 1.00 95.25 75 VAL A C 1
ATOM 603 O O . VAL A 1 75 ? 21.122 5.981 -10.482 1.00 95.25 75 VAL A O 1
ATOM 606 N N . VAL A 1 76 ? 19.534 6.451 -12.001 1.00 94.69 76 VAL A N 1
ATOM 607 C CA . VAL A 1 76 ? 19.603 7.909 -11.872 1.00 94.69 76 VAL A CA 1
ATOM 608 C C . VAL A 1 76 ? 18.281 8.398 -11.299 1.00 94.69 76 VAL A C 1
ATOM 610 O O . VAL A 1 76 ? 17.239 8.285 -11.944 1.00 94.69 76 VAL A O 1
ATOM 613 N N . GLU A 1 77 ? 18.337 8.919 -10.079 1.00 94.44 77 GLU A N 1
ATOM 614 C CA . GLU A 1 77 ? 17.201 9.510 -9.374 1.00 94.44 77 GLU A CA 1
ATOM 615 C C . GLU A 1 77 ? 17.007 10.967 -9.822 1.00 94.44 77 GLU A C 1
ATOM 617 O O . GLU A 1 77 ? 17.970 11.725 -9.958 1.00 94.44 77 GLU A O 1
ATOM 622 N N . GLN A 1 78 ? 15.764 11.351 -10.109 1.00 91.00 78 GLN A N 1
ATOM 623 C CA . GLN A 1 78 ? 15.376 12.712 -10.465 1.00 91.00 78 GLN A CA 1
ATOM 624 C C . GLN A 1 78 ? 14.278 13.186 -9.511 1.00 91.00 78 GLN A C 1
ATOM 626 O O . GLN A 1 78 ? 13.207 12.581 -9.436 1.00 91.00 78 GLN A O 1
ATOM 631 N N . HIS A 1 79 ? 14.542 14.286 -8.809 1.00 80.88 79 HIS A N 1
ATOM 632 C CA . HIS A 1 79 ? 13.584 14.932 -7.913 1.00 80.88 79 HIS A CA 1
ATOM 633 C C . HIS A 1 79 ? 12.919 16.130 -8.603 1.00 80.88 79 HIS A C 1
ATOM 635 O O . HIS A 1 79 ? 13.559 16.817 -9.399 1.00 80.88 79 HIS A O 1
ATOM 641 N N . GLY A 1 80 ? 11.646 16.388 -8.285 1.00 67.25 80 GLY A N 1
ATOM 642 C CA . GLY A 1 80 ? 10.944 17.609 -8.706 1.00 67.25 80 GLY A CA 1
ATOM 643 C C . GLY A 1 80 ? 10.581 17.678 -10.193 1.00 67.25 80 GLY A C 1
ATOM 644 O O . GLY A 1 80 ? 10.539 18.765 -10.763 1.00 67.25 80 GLY A O 1
ATOM 645 N N . VAL A 1 81 ? 10.341 16.538 -10.846 1.00 72.88 81 VAL A N 1
ATOM 646 C CA . VAL A 1 81 ? 9.909 16.520 -12.251 1.00 72.88 81 VAL A CA 1
ATOM 647 C C . VAL A 1 81 ? 8.404 16.787 -12.319 1.00 72.88 81 VAL A C 1
ATOM 649 O O . VAL A 1 81 ? 7.599 15.883 -12.105 1.00 72.88 81 VAL A O 1
ATOM 652 N N . GLU A 1 82 ? 8.011 18.018 -12.638 1.00 72.19 82 GLU A N 1
ATOM 653 C CA . GLU A 1 82 ? 6.618 18.324 -12.968 1.00 72.19 82 GLU A CA 1
ATOM 654 C C . GLU A 1 82 ? 6.273 17.743 -14.345 1.00 72.19 82 GLU A C 1
ATOM 656 O O . GLU A 1 82 ? 6.749 18.199 -15.385 1.00 72.19 82 GLU A O 1
ATOM 661 N N . LEU A 1 83 ? 5.428 16.713 -14.359 1.00 71.31 83 LEU A N 1
ATOM 662 C CA . LEU A 1 83 ? 4.854 16.158 -15.580 1.00 71.31 83 LEU A CA 1
ATOM 663 C C . LEU A 1 83 ? 3.353 16.424 -15.555 1.00 71.31 83 LEU A C 1
ATOM 665 O O . LEU A 1 83 ? 2.605 15.783 -14.818 1.00 71.31 83 LEU A O 1
ATOM 669 N N . SER A 1 84 ? 2.894 17.346 -16.407 1.00 64.19 84 SER A N 1
ATOM 670 C CA . SER A 1 84 ? 1.472 17.486 -16.761 1.00 64.19 84 SER A CA 1
ATOM 671 C C . SER A 1 84 ? 0.518 17.589 -15.553 1.00 64.19 84 SER A C 1
ATOM 673 O O . SER A 1 84 ? -0.463 16.855 -15.475 1.00 64.19 84 SER A O 1
ATOM 675 N N . ASN A 1 85 ? 0.806 18.491 -14.607 1.00 72.62 85 ASN A N 1
ATOM 676 C CA . ASN A 1 85 ? 0.004 18.744 -13.393 1.00 72.62 85 ASN A CA 1
ATOM 677 C C . ASN A 1 85 ? -0.073 17.579 -12.387 1.00 72.62 85 ASN A C 1
ATOM 679 O O . ASN A 1 85 ? -0.885 17.619 -11.462 1.00 72.62 85 ASN A O 1
ATOM 683 N N . LEU A 1 86 ? 0.744 16.538 -12.552 1.00 74.81 86 LEU A N 1
ATOM 684 C CA . LEU A 1 86 ? 0.879 15.463 -11.577 1.00 74.81 86 LEU A CA 1
ATOM 685 C C . LEU A 1 86 ? 2.192 15.639 -10.819 1.00 74.81 86 LEU A C 1
ATOM 687 O O . LEU A 1 86 ? 3.266 15.700 -11.419 1.00 74.81 86 LEU A O 1
ATOM 691 N N . ASN A 1 87 ? 2.096 15.685 -9.491 1.00 77.50 87 ASN A N 1
ATOM 692 C CA . ASN A 1 87 ? 3.261 15.724 -8.617 1.00 77.50 87 ASN A CA 1
ATOM 693 C C . ASN A 1 87 ? 3.910 14.340 -8.603 1.00 77.50 87 ASN A C 1
ATOM 695 O O . ASN A 1 87 ? 3.424 13.419 -7.938 1.00 77.50 87 ASN A O 1
ATOM 699 N N . ILE A 1 88 ? 4.989 14.197 -9.372 1.00 84.69 88 ILE A N 1
ATOM 700 C CA . ILE A 1 88 ? 5.871 13.041 -9.273 1.00 84.69 88 ILE A CA 1
ATOM 701 C C . ILE A 1 88 ? 6.700 13.215 -8.014 1.00 84.69 88 ILE A C 1
ATOM 703 O O . ILE A 1 88 ? 7.466 14.165 -7.870 1.00 84.69 88 ILE A O 1
ATOM 707 N N . ASP A 1 89 ? 6.532 12.264 -7.114 1.00 86.56 89 ASP A N 1
ATOM 708 C CA . ASP A 1 89 ? 7.240 12.203 -5.847 1.00 86.56 89 ASP A CA 1
ATOM 709 C C . ASP A 1 89 ? 8.681 11.733 -6.073 1.00 86.56 89 ASP A C 1
ATOM 711 O O . ASP A 1 89 ? 9.646 12.313 -5.576 1.00 86.56 89 ASP A O 1
ATOM 715 N N . SER A 1 90 ? 8.854 10.703 -6.903 1.00 91.25 90 SER A N 1
ATOM 716 C CA . SER A 1 90 ? 10.174 10.189 -7.264 1.00 91.25 90 SER A CA 1
ATOM 717 C C . SER A 1 90 ? 10.184 9.637 -8.685 1.00 91.25 90 SER A C 1
ATOM 719 O O . SER A 1 90 ? 9.259 8.936 -9.102 1.00 91.25 90 SER A O 1
ATOM 721 N N . CYS A 1 91 ? 11.238 9.961 -9.434 1.00 94.56 91 CYS A N 1
ATOM 722 C CA . CYS A 1 91 ? 11.483 9.449 -10.777 1.00 94.56 91 CYS A CA 1
ATOM 723 C C . CYS A 1 91 ? 12.838 8.742 -10.821 1.00 94.56 91 CYS A C 1
ATOM 725 O O . CYS A 1 91 ? 13.865 9.319 -10.465 1.00 94.56 91 CYS A O 1
ATOM 727 N N . TYR A 1 92 ? 12.847 7.498 -11.291 1.00 95.31 92 TYR A N 1
ATOM 728 C CA . TYR A 1 92 ? 14.048 6.681 -11.425 1.00 95.31 92 TYR A CA 1
ATOM 729 C C . TYR A 1 92 ? 14.254 6.304 -12.885 1.00 95.31 92 TYR A C 1
ATOM 731 O O . TYR A 1 92 ? 13.393 5.675 -13.502 1.00 95.31 92 TYR A O 1
ATOM 739 N N . LYS A 1 93 ? 15.417 6.644 -13.441 1.00 95.94 93 LYS A N 1
ATOM 740 C CA . LYS A 1 93 ? 15.835 6.236 -14.787 1.00 95.94 93 LYS A CA 1
ATOM 741 C C . LYS A 1 93 ? 16.862 5.118 -14.701 1.00 95.94 93 LYS A C 1
ATOM 743 O O . LYS A 1 93 ? 17.890 5.274 -14.045 1.00 95.94 93 LYS A O 1
ATOM 748 N N . ILE A 1 94 ? 16.585 4.005 -15.375 1.00 96.06 94 ILE A N 1
ATOM 749 C CA . ILE A 1 94 ? 17.396 2.789 -15.297 1.00 96.06 94 ILE A CA 1
ATOM 750 C C . ILE A 1 94 ? 18.169 2.618 -16.602 1.00 96.06 94 ILE A C 1
ATOM 752 O O . ILE A 1 94 ? 17.583 2.483 -17.681 1.00 96.06 94 ILE A O 1
ATOM 756 N N . PHE A 1 95 ? 19.494 2.590 -16.500 1.00 95.88 95 PHE A N 1
ATOM 757 C CA . PHE A 1 95 ? 20.417 2.425 -17.620 1.00 95.88 95 PHE A CA 1
ATOM 758 C C . PHE A 1 95 ? 21.235 1.143 -17.470 1.00 95.88 95 PHE A C 1
ATOM 760 O O . PHE A 1 95 ? 21.467 0.667 -16.360 1.00 95.88 95 PHE A O 1
ATOM 767 N N . ASN A 1 96 ? 21.747 0.620 -18.587 1.00 92.69 96 ASN A N 1
ATOM 768 C CA . ASN A 1 96 ? 22.823 -0.375 -18.537 1.00 92.69 96 ASN A CA 1
ATOM 769 C C . ASN A 1 96 ? 24.053 0.200 -17.829 1.00 92.69 96 ASN A C 1
ATOM 771 O O . ASN A 1 96 ? 24.390 1.366 -18.033 1.00 92.69 96 ASN A O 1
ATOM 775 N N . ARG A 1 97 ? 24.773 -0.630 -17.078 1.00 92.19 97 ARG A N 1
ATOM 776 C CA . ARG A 1 97 ? 26.065 -0.250 -16.507 1.00 92.19 97 ARG A CA 1
ATOM 777 C C . ARG A 1 97 ? 27.183 -0.305 -17.5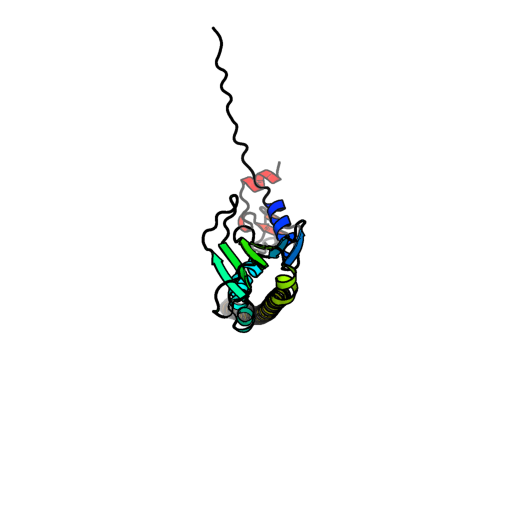56 1.00 92.19 97 ARG A C 1
ATOM 779 O O . ARG A 1 97 ? 27.313 -1.285 -18.285 1.00 92.19 97 ARG A O 1
ATOM 786 N N . LYS A 1 98 ? 27.994 0.755 -17.647 1.00 92.50 98 LYS A N 1
ATOM 787 C CA . LYS A 1 98 ? 29.281 0.742 -18.371 1.00 92.50 98 LYS A CA 1
ATOM 788 C C . LYS A 1 98 ? 30.385 0.166 -17.473 1.00 92.50 98 LYS A C 1
ATOM 790 O O . LYS A 1 98 ? 30.250 0.177 -16.254 1.00 92.50 98 LYS A O 1
ATOM 795 N N . ALA A 1 99 ? 31.513 -0.248 -18.057 1.00 90.81 99 ALA A N 1
ATOM 796 C CA . ALA A 1 99 ? 32.663 -0.784 -17.309 1.00 90.81 99 ALA A CA 1
ATOM 797 C C . ALA A 1 99 ? 33.208 0.170 -16.223 1.00 90.81 99 ALA A C 1
ATOM 799 O O . ALA A 1 99 ? 33.792 -0.272 -15.243 1.00 90.81 99 ALA A O 1
ATOM 800 N N . ASN A 1 100 ? 32.984 1.478 -16.371 1.00 90.31 100 ASN A N 1
ATOM 801 C CA . ASN A 1 100 ? 33.370 2.514 -15.411 1.00 90.31 100 ASN A CA 1
ATOM 802 C C . ASN A 1 100 ? 32.247 2.897 -14.422 1.00 90.31 100 ASN A C 1
ATOM 804 O O . ASN A 1 100 ? 32.287 3.988 -13.858 1.00 90.31 100 ASN A O 1
ATOM 808 N N . ASN A 1 101 ? 31.220 2.056 -14.253 1.00 89.31 101 ASN A N 1
ATOM 809 C CA . ASN A 1 101 ? 30.035 2.307 -13.419 1.00 89.31 101 ASN A CA 1
ATOM 810 C C . ASN A 1 101 ? 29.189 3.535 -13.811 1.00 89.31 101 ASN A C 1
ATOM 812 O O . ASN A 1 101 ? 28.281 3.913 -13.076 1.00 89.31 101 ASN A O 1
ATOM 816 N N . GLN A 1 102 ? 29.442 4.146 -14.970 1.00 93.38 102 GLN A N 1
ATOM 817 C CA . GLN A 1 102 ? 28.631 5.252 -15.481 1.00 93.38 102 GLN A CA 1
ATOM 818 C C . GLN A 1 102 ? 27.384 4.734 -16.212 1.00 93.38 102 GLN A C 1
ATOM 820 O O . GLN A 1 102 ? 27.396 3.610 -16.737 1.00 93.38 102 GLN A O 1
ATOM 825 N N . PRO A 1 103 ? 26.313 5.544 -16.304 1.00 91.62 103 PRO A N 1
ATOM 826 C CA . PRO A 1 103 ? 25.131 5.165 -17.058 1.00 91.62 103 PRO A CA 1
ATOM 827 C C . PRO A 1 103 ? 25.453 4.954 -18.546 1.00 91.62 103 PRO A C 1
ATOM 829 O O . PRO A 1 103 ? 26.148 5.733 -19.215 1.00 91.62 103 PRO A O 1
ATOM 832 N N . GLY A 1 104 ? 24.937 3.840 -19.056 1.00 91.62 104 GLY A N 1
ATOM 833 C CA . GLY A 1 104 ? 24.874 3.468 -20.461 1.00 91.62 104 GLY A CA 1
ATOM 834 C C . GLY A 1 104 ? 24.132 4.502 -21.303 1.00 91.62 104 GLY A C 1
ATOM 835 O O . GLY A 1 104 ? 23.316 5.260 -20.796 1.00 91.62 104 GLY A O 1
ATOM 836 N N . ASN A 1 105 ? 24.354 4.491 -22.619 1.00 91.88 105 ASN A N 1
ATOM 837 C CA . ASN A 1 105 ? 23.606 5.374 -23.528 1.00 91.88 105 ASN A CA 1
ATOM 838 C C . ASN A 1 105 ? 22.158 4.892 -23.747 1.00 91.88 105 ASN A C 1
ATOM 840 O O . ASN A 1 105 ? 21.321 5.643 -24.236 1.00 91.88 105 ASN A O 1
ATOM 844 N N . LEU A 1 106 ? 21.863 3.634 -23.403 1.00 92.12 106 LEU A N 1
ATOM 845 C CA . LEU A 1 106 ? 20.553 3.026 -23.600 1.00 92.12 106 LEU A CA 1
ATOM 846 C C . LEU A 1 106 ? 19.755 3.026 -22.291 1.00 92.12 106 LEU A C 1
ATOM 848 O O . LEU A 1 106 ? 20.045 2.243 -21.381 1.00 92.12 106 LEU A O 1
ATOM 852 N N . LEU A 1 107 ? 18.727 3.876 -22.236 1.00 94.44 107 LEU A N 1
ATOM 853 C CA . LEU A 1 107 ? 17.688 3.847 -21.207 1.00 94.44 107 LEU A CA 1
ATOM 854 C C . LEU A 1 107 ? 16.848 2.572 -21.366 1.00 94.44 107 LEU A C 1
ATOM 856 O O . LEU A 1 107 ? 16.354 2.278 -22.456 1.00 94.44 107 LEU A O 1
ATOM 860 N N . LYS A 1 108 ? 16.679 1.811 -20.285 1.00 94.56 108 LYS A N 1
ATOM 861 C CA . LYS A 1 108 ? 15.862 0.591 -20.275 1.00 94.56 108 LYS A CA 1
ATOM 862 C C . LYS A 1 108 ? 14.408 0.911 -19.998 1.00 94.56 108 LYS A C 1
ATOM 864 O O . LYS A 1 108 ? 13.537 0.592 -20.813 1.00 94.56 108 LYS A O 1
ATOM 869 N N . PHE A 1 109 ? 14.178 1.578 -18.878 1.00 96.25 109 PHE A N 1
ATOM 870 C CA . PHE A 1 109 ? 12.873 2.054 -18.461 1.00 96.25 109 PHE A CA 1
ATOM 871 C C . PHE A 1 109 ? 13.015 3.208 -17.466 1.00 96.25 109 PHE A C 1
ATOM 873 O O . PHE A 1 109 ? 14.099 3.489 -16.950 1.00 96.25 109 PHE A O 1
ATOM 880 N N . THR A 1 110 ? 11.905 3.899 -17.247 1.00 96.06 110 THR A N 1
ATOM 881 C CA . THR A 1 110 ? 11.726 4.948 -16.247 1.00 96.06 110 THR A CA 1
ATOM 882 C C . THR A 1 110 ? 10.595 4.529 -15.323 1.00 96.06 110 THR A C 1
ATOM 884 O O . THR A 1 110 ? 9.545 4.118 -15.815 1.00 96.06 110 THR A O 1
ATOM 887 N N . MET A 1 111 ? 10.803 4.640 -14.015 1.00 96.31 111 MET A N 1
ATOM 888 C CA . MET A 1 111 ? 9.768 4.446 -13.002 1.00 96.31 111 MET A CA 1
ATOM 889 C C . MET A 1 111 ? 9.386 5.798 -12.415 1.00 96.31 111 MET A C 1
ATOM 891 O O . MET A 1 111 ? 10.253 6.508 -11.912 1.00 96.31 111 MET A O 1
ATOM 895 N N . ASN A 1 112 ? 8.102 6.133 -12.456 1.00 95.25 112 ASN A N 1
ATOM 896 C CA . ASN A 1 112 ? 7.559 7.328 -11.817 1.00 95.25 112 ASN A CA 1
ATOM 897 C C . ASN A 1 112 ? 6.617 6.902 -10.699 1.00 95.25 112 ASN A C 1
ATOM 899 O O . ASN A 1 112 ? 5.694 6.124 -10.953 1.00 95.25 112 ASN A O 1
ATOM 903 N N . LEU A 1 113 ? 6.833 7.425 -9.496 1.00 94.62 113 LEU A N 1
ATOM 904 C CA . LEU A 1 113 ? 5.961 7.236 -8.345 1.00 94.62 113 LEU A CA 1
ATOM 905 C C . LEU A 1 113 ? 5.135 8.510 -8.124 1.00 94.62 113 LEU A C 1
ATOM 907 O O . LEU A 1 113 ? 5.675 9.617 -8.058 1.00 94.62 113 LEU A O 1
ATOM 911 N N . TYR A 1 114 ? 3.818 8.345 -8.038 1.00 93.12 114 TYR A N 1
ATOM 912 C CA . TYR A 1 114 ? 2.837 9.419 -7.917 1.00 93.12 114 TYR A CA 1
ATOM 913 C C . TYR A 1 114 ? 2.135 9.325 -6.564 1.00 93.12 114 TYR A C 1
ATOM 915 O O . TYR A 1 114 ? 1.197 8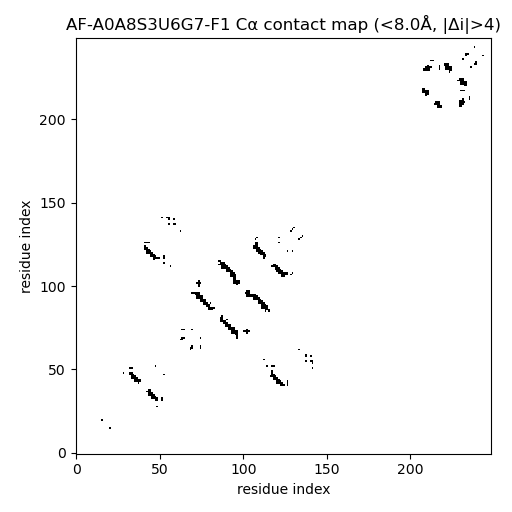.538 -6.404 1.00 93.12 114 TYR A O 1
ATOM 923 N N . HIS A 1 115 ? 2.545 10.169 -5.618 1.00 87.56 115 HIS A N 1
ATOM 924 C CA . HIS A 1 115 ? 1.994 10.169 -4.261 1.00 87.56 115 HIS A CA 1
ATOM 925 C C . HIS A 1 115 ? 0.508 10.555 -4.236 1.00 87.56 115 HIS A C 1
ATOM 927 O O . HIS A 1 115 ? -0.295 9.914 -3.572 1.00 87.56 115 HIS A O 1
ATOM 933 N N . THR A 1 116 ? 0.087 11.539 -5.037 1.00 87.88 116 THR A N 1
ATOM 934 C CA . THR A 1 116 ? -1.312 12.013 -5.035 1.00 87.88 116 THR A CA 1
ATOM 935 C C . THR A 1 116 ? -2.315 10.971 -5.523 1.00 87.88 116 THR A C 1
ATOM 937 O O . THR A 1 116 ? -3.493 11.034 -5.171 1.00 87.88 116 THR A O 1
ATOM 940 N N . THR A 1 117 ? -1.871 10.024 -6.349 1.00 91.94 117 THR A N 1
ATOM 941 C CA . THR A 1 117 ? -2.736 8.991 -6.925 1.00 91.94 117 THR A CA 1
ATOM 942 C C . THR A 1 117 ? -2.428 7.590 -6.413 1.00 91.94 117 THR A C 1
ATOM 944 O O . THR A 1 117 ? -3.124 6.663 -6.819 1.00 91.94 117 THR A O 1
ATOM 947 N N . ASN A 1 118 ? -1.403 7.422 -5.571 1.00 93.75 118 ASN A N 1
ATOM 948 C CA . ASN A 1 118 ? -0.857 6.125 -5.160 1.00 93.75 118 ASN A CA 1
ATOM 949 C C . ASN A 1 118 ? -0.570 5.208 -6.360 1.00 93.75 118 ASN A C 1
ATOM 951 O O . ASN A 1 118 ? -0.953 4.037 -6.374 1.00 93.75 118 ASN A O 1
ATOM 955 N N . LYS A 1 119 ? 0.044 5.757 -7.415 1.00 94.88 119 LYS A N 1
ATOM 956 C CA . LYS A 1 119 ? 0.352 5.000 -8.638 1.00 94.88 119 LYS A CA 1
ATOM 957 C C . LYS A 1 119 ? 1.844 4.937 -8.870 1.00 94.88 119 LYS A C 1
ATOM 959 O O . LYS A 1 119 ? 2.564 5.883 -8.564 1.00 94.88 119 LYS A O 1
ATOM 964 N N . MET A 1 120 ? 2.283 3.859 -9.498 1.00 95.88 120 MET A N 1
ATOM 965 C CA . MET A 1 120 ? 3.583 3.774 -10.140 1.00 95.88 120 MET A CA 1
ATOM 966 C C . MET A 1 120 ? 3.392 3.491 -11.623 1.00 95.88 120 MET A C 1
ATOM 968 O O . MET A 1 120 ? 2.597 2.634 -12.005 1.00 95.88 120 MET A O 1
ATOM 972 N N . THR A 1 121 ? 4.131 4.200 -12.469 1.00 95.88 121 THR A N 1
ATOM 973 C CA . THR A 1 121 ? 4.199 3.885 -13.900 1.00 95.88 121 THR A CA 1
ATOM 974 C C . THR A 1 121 ? 5.612 3.492 -14.269 1.00 95.88 121 THR A C 1
ATOM 976 O O . THR A 1 121 ? 6.551 4.203 -13.911 1.00 95.88 121 THR A O 1
ATOM 979 N N . VAL A 1 122 ? 5.748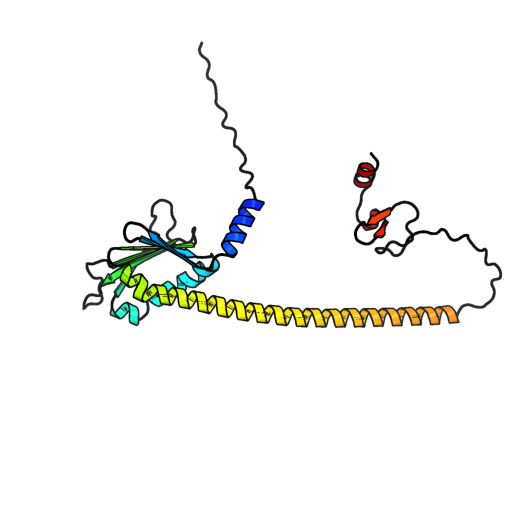 2.423 -15.041 1.00 96.88 122 VAL A N 1
ATOM 980 C CA . VAL A 1 122 ? 7.010 1.962 -15.603 1.00 96.88 122 VAL A CA 1
ATOM 981 C C . VAL A 1 122 ? 6.914 2.017 -17.119 1.00 96.88 122 VAL A C 1
ATOM 983 O O . VAL A 1 122 ? 6.140 1.285 -17.732 1.00 96.88 122 VAL A O 1
ATOM 986 N N . ASN A 1 123 ? 7.704 2.899 -17.723 1.00 95.81 123 ASN A N 1
ATOM 987 C CA . ASN A 1 123 ? 7.650 3.180 -19.156 1.00 95.81 123 ASN A CA 1
ATOM 988 C C . ASN A 1 123 ? 9.024 2.931 -19.781 1.00 95.81 123 ASN A C 1
ATOM 990 O O . ASN A 1 123 ? 10.042 3.336 -19.215 1.00 95.81 123 ASN A O 1
ATOM 994 N N . GLY A 1 124 ? 9.090 2.310 -20.959 1.00 94.12 124 GLY A N 1
ATOM 995 C CA . GLY A 1 124 ? 10.356 2.178 -21.684 1.00 94.12 124 GLY A CA 1
ATOM 996 C C . GLY A 1 124 ? 10.425 1.032 -22.683 1.00 94.12 124 GLY A C 1
ATOM 997 O O . GLY A 1 124 ? 9.497 0.251 -22.866 1.00 94.12 124 GLY A O 1
ATOM 998 N N . GLY A 1 125 ? 11.577 0.917 -23.348 1.00 92.75 125 GLY A N 1
ATOM 999 C CA . GLY A 1 125 ? 11.804 -0.125 -24.348 1.00 92.75 125 GLY A CA 1
ATOM 1000 C C . GLY A 1 125 ? 11.907 -1.531 -23.754 1.00 92.75 125 GLY A C 1
ATOM 1001 O O . GLY A 1 125 ? 11.618 -2.495 -24.471 1.00 92.75 125 GLY A O 1
ATOM 1002 N N . ARG A 1 126 ? 12.303 -1.627 -22.474 1.00 94.69 126 ARG A N 1
ATOM 1003 C CA . ARG A 1 126 ? 12.620 -2.871 -21.761 1.00 94.69 126 ARG A CA 1
ATOM 1004 C C . ARG A 1 126 ? 11.902 -3.005 -20.411 1.00 94.69 126 ARG A C 1
ATOM 1006 O O . ARG A 1 126 ? 12.529 -3.266 -19.388 1.00 94.69 126 ARG A O 1
ATOM 1013 N N . VAL A 1 127 ? 10.586 -2.796 -20.407 1.00 93.81 127 VAL A N 1
ATOM 1014 C CA . VAL A 1 127 ? 9.729 -3.004 -19.221 1.00 93.81 127 VAL A CA 1
ATOM 1015 C C . VAL A 1 127 ? 9.701 -4.471 -18.769 1.00 93.81 127 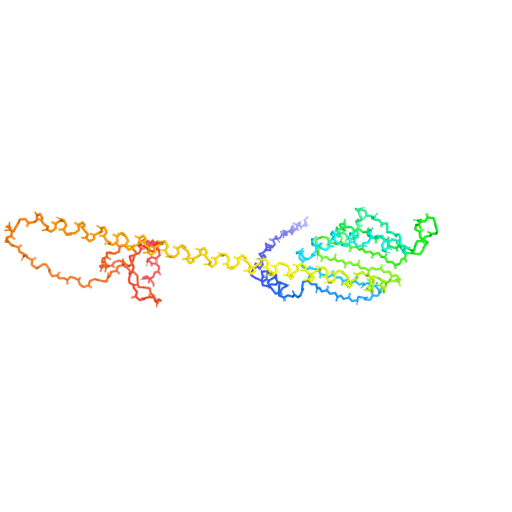VAL A C 1
ATOM 1017 O O . VAL A 1 127 ? 9.493 -4.737 -17.593 1.00 93.81 127 VAL A O 1
ATOM 1020 N N . ASP A 1 128 ? 10.005 -5.415 -19.663 1.00 91.75 128 ASP A N 1
ATOM 1021 C CA . ASP A 1 128 ? 10.205 -6.832 -19.333 1.00 91.75 128 ASP A CA 1
ATOM 1022 C C . ASP A 1 128 ? 11.233 -7.040 -18.210 1.00 91.75 128 ASP A C 1
ATOM 1024 O O . ASP A 1 128 ? 11.028 -7.886 -17.349 1.00 91.75 128 ASP A O 1
ATOM 1028 N N . ILE A 1 129 ? 12.294 -6.224 -18.170 1.00 91.56 129 ILE A N 1
ATOM 1029 C CA . ILE A 1 129 ? 13.309 -6.276 -17.107 1.00 91.56 129 ILE A CA 1
ATOM 1030 C C . ILE A 1 129 ? 12.688 -5.914 -15.756 1.00 91.56 129 ILE A C 1
ATOM 1032 O O . ILE A 1 129 ? 12.929 -6.586 -14.763 1.00 91.56 129 ILE A O 1
ATOM 1036 N N . PHE A 1 130 ? 11.861 -4.865 -15.708 1.00 93.38 130 PHE A N 1
ATOM 1037 C CA . PHE A 1 130 ? 11.176 -4.482 -14.473 1.00 93.38 130 PHE A CA 1
ATOM 1038 C C . PHE A 1 130 ? 10.257 -5.605 -13.978 1.00 93.38 130 PHE A C 1
ATOM 1040 O O . PHE A 1 130 ? 10.283 -5.937 -12.794 1.00 93.38 130 PHE A O 1
ATOM 1047 N N . ILE A 1 131 ? 9.465 -6.188 -14.881 1.00 91.31 131 ILE A N 1
ATOM 1048 C CA . ILE A 1 131 ? 8.504 -7.239 -14.531 1.00 91.31 131 ILE A CA 1
ATOM 1049 C C . ILE A 1 131 ? 9.235 -8.461 -13.969 1.00 91.31 131 ILE A C 1
ATOM 1051 O O . ILE A 1 131 ? 8.885 -8.932 -12.895 1.00 91.31 131 ILE A O 1
ATOM 1055 N N . ASN A 1 132 ? 10.285 -8.922 -14.646 1.00 89.00 132 ASN A N 1
ATOM 1056 C CA . ASN A 1 132 ? 10.968 -10.153 -14.257 1.00 89.00 132 ASN A CA 1
ATOM 1057 C C . ASN A 1 132 ? 11.888 -9.979 -13.035 1.00 89.00 132 ASN A C 1
ATOM 1059 O O . ASN A 1 132 ? 12.014 -10.902 -12.236 1.00 89.00 132 ASN A O 1
ATOM 1063 N N . ASP A 1 133 ? 12.528 -8.814 -12.870 1.00 88.44 133 ASP A N 1
ATOM 1064 C CA . ASP A 1 133 ? 13.605 -8.659 -11.878 1.00 88.44 133 ASP A CA 1
ATOM 1065 C C . ASP A 1 133 ? 13.170 -7.901 -10.611 1.00 88.44 133 ASP A C 1
ATOM 1067 O O . ASP A 1 133 ? 13.812 -8.023 -9.560 1.00 88.44 133 ASP A O 1
ATOM 1071 N N . ILE A 1 134 ? 12.111 -7.085 -10.697 1.00 90.06 134 ILE A N 1
ATOM 1072 C CA . ILE A 1 134 ? 11.697 -6.160 -9.627 1.00 90.06 134 ILE A CA 1
ATOM 1073 C C . ILE A 1 134 ? 10.261 -6.424 -9.172 1.00 90.06 134 ILE A C 1
ATOM 1075 O O . ILE A 1 134 ? 10.000 -6.429 -7.968 1.00 90.06 134 ILE A O 1
ATOM 1079 N N . PHE A 1 135 ? 9.326 -6.627 -10.100 1.00 91.75 135 PHE A N 1
ATOM 1080 C CA . PHE A 1 135 ? 7.899 -6.656 -9.777 1.00 91.75 135 PHE A CA 1
ATOM 1081 C C . PHE A 1 135 ? 7.519 -7.796 -8.822 1.00 91.75 135 PHE A C 1
ATOM 1083 O O . PHE A 1 135 ? 6.819 -7.554 -7.843 1.00 91.75 135 PHE A O 1
ATOM 1090 N N . ASP A 1 136 ? 8.056 -9.000 -9.011 1.00 88.94 136 ASP A N 1
ATOM 1091 C CA . ASP A 1 136 ? 7.783 -10.120 -8.100 1.00 88.94 136 ASP A CA 1
ATOM 1092 C C . ASP A 1 136 ? 8.299 -9.858 -6.678 1.00 88.94 136 ASP A C 1
ATOM 1094 O O . ASP A 1 136 ? 7.638 -10.203 -5.698 1.00 88.94 136 ASP A O 1
ATOM 1098 N N . LYS A 1 137 ? 9.445 -9.174 -6.546 1.00 91.00 137 LYS A N 1
ATOM 1099 C CA . LYS A 1 137 ? 9.996 -8.772 -5.240 1.00 91.00 137 LYS A CA 1
ATOM 1100 C C . LYS A 1 137 ? 9.094 -7.745 -4.554 1.00 91.00 137 LYS A C 1
ATOM 1102 O O . LYS A 1 137 ? 8.872 -7.833 -3.351 1.00 91.00 137 LYS A O 1
ATOM 1107 N N . ILE A 1 138 ? 8.541 -6.806 -5.324 1.00 89.94 138 ILE A N 1
ATOM 1108 C CA . ILE A 1 138 ? 7.543 -5.837 -4.852 1.00 89.94 138 ILE A CA 1
ATOM 1109 C C . ILE A 1 138 ? 6.291 -6.560 -4.340 1.00 89.94 138 ILE A C 1
ATOM 1111 O O . ILE A 1 138 ? 5.837 -6.289 -3.229 1.00 89.94 138 ILE A O 1
ATOM 1115 N N . CYS A 1 139 ? 5.751 -7.494 -5.125 1.00 88.75 139 CYS A N 1
ATOM 1116 C CA . CYS A 1 139 ? 4.571 -8.271 -4.753 1.00 88.75 139 CYS A CA 1
ATOM 1117 C C . CYS A 1 139 ? 4.811 -9.093 -3.480 1.00 88.75 139 CYS A C 1
ATOM 1119 O O . CYS A 1 139 ? 3.972 -9.086 -2.579 1.00 88.75 139 CYS A O 1
ATOM 1121 N N . ALA A 1 140 ? 5.969 -9.750 -3.376 1.00 89.44 140 ALA A N 1
ATOM 1122 C CA . ALA A 1 140 ? 6.353 -10.515 -2.195 1.00 89.44 140 ALA A CA 1
ATOM 1123 C C . ALA A 1 140 ? 6.459 -9.630 -0.944 1.00 89.44 140 ALA A C 1
ATOM 1125 O O . ALA A 1 140 ? 5.943 -9.998 0.109 1.00 89.44 140 ALA A O 1
ATOM 1126 N N . GLU A 1 141 ? 7.063 -8.445 -1.056 1.00 90.31 141 GLU A N 1
ATOM 1127 C CA . GLU A 1 141 ? 7.204 -7.515 0.069 1.00 90.31 141 GLU A CA 1
ATOM 1128 C C . GLU A 1 141 ? 5.844 -7.019 0.577 1.00 90.31 141 GLU A C 1
ATOM 1130 O O . GLU A 1 141 ? 5.592 -7.004 1.782 1.00 90.31 141 GLU A O 1
ATOM 1135 N N . ILE A 1 142 ? 4.938 -6.674 -0.344 1.00 88.44 142 ILE A N 1
ATOM 1136 C CA . ILE A 1 142 ? 3.564 -6.291 -0.007 1.00 88.44 142 ILE A CA 1
ATOM 1137 C C . ILE A 1 142 ? 2.871 -7.448 0.720 1.00 88.44 142 ILE A C 1
ATOM 1139 O O . ILE A 1 142 ? 2.314 -7.255 1.801 1.00 88.44 142 ILE A O 1
ATOM 1143 N N . GLN A 1 143 ? 2.940 -8.660 0.168 1.00 88.94 143 GLN A N 1
ATOM 1144 C CA . GLN A 1 143 ? 2.289 -9.830 0.752 1.00 88.94 143 GLN A CA 1
ATOM 1145 C C . GLN A 1 143 ? 2.826 -10.163 2.152 1.00 88.94 143 GLN A C 1
ATOM 1147 O O . GLN A 1 143 ? 2.044 -10.474 3.059 1.00 88.94 143 GLN A O 1
ATOM 1152 N N . ASN A 1 144 ? 4.142 -10.069 2.349 1.00 90.50 144 ASN A N 1
ATOM 1153 C CA . ASN A 1 144 ? 4.782 -10.276 3.645 1.00 90.50 144 ASN A CA 1
ATOM 1154 C C . ASN A 1 144 ? 4.278 -9.257 4.668 1.00 90.50 144 ASN A C 1
ATOM 1156 O O . ASN A 1 144 ? 3.810 -9.643 5.738 1.00 90.50 144 ASN A O 1
ATOM 1160 N N . HIS A 1 145 ? 4.264 -7.973 4.313 1.00 89.00 145 HIS A N 1
ATOM 1161 C CA . HIS A 1 145 ? 3.803 -6.927 5.220 1.00 89.00 145 HIS A CA 1
ATOM 1162 C C . HIS A 1 145 ? 2.328 -7.086 5.609 1.00 89.00 145 HIS A C 1
ATOM 1164 O O . HIS A 1 145 ? 1.970 -6.955 6.778 1.00 89.00 145 HIS A O 1
ATOM 1170 N N . TYR A 1 146 ? 1.454 -7.436 4.662 1.00 87.38 146 TYR A N 1
ATOM 1171 C CA . TYR A 1 146 ? 0.053 -7.714 4.988 1.00 87.38 146 TYR A CA 1
ATOM 1172 C C . TYR A 1 146 ? -0.112 -8.961 5.858 1.00 87.38 146 TYR A C 1
ATOM 1174 O O . TYR A 1 146 ? -1.001 -9.009 6.711 1.00 87.38 146 TYR A O 1
ATOM 1182 N N . THR A 1 147 ? 0.756 -9.956 5.694 1.00 89.50 147 THR A N 1
ATOM 1183 C CA . THR A 1 147 ? 0.786 -11.129 6.572 1.00 89.50 147 THR A CA 1
ATOM 1184 C C . THR A 1 147 ? 1.163 -10.729 8.000 1.00 89.50 147 THR A C 1
ATOM 1186 O O . THR A 1 147 ? 0.460 -11.104 8.940 1.00 89.50 147 THR A O 1
ATOM 1189 N N . GLU A 1 148 ? 2.197 -9.903 8.173 1.00 90.19 148 GLU A N 1
ATOM 1190 C CA . GLU A 1 148 ? 2.606 -9.357 9.474 1.00 90.19 148 GLU A CA 1
ATOM 1191 C C . GLU A 1 148 ? 1.503 -8.509 10.120 1.00 90.19 148 GLU A C 1
ATOM 1193 O O . GLU A 1 148 ? 1.172 -8.707 11.291 1.00 90.19 148 GLU A O 1
ATOM 1198 N N . LEU A 1 149 ? 0.866 -7.619 9.352 1.00 88.06 149 LEU A N 1
ATOM 1199 C CA . LEU A 1 149 ? -0.264 -6.816 9.823 1.00 88.06 149 LEU A CA 1
ATOM 1200 C C . LEU A 1 149 ? -1.431 -7.692 10.281 1.00 88.06 149 LEU A C 1
ATOM 1202 O O . LEU A 1 149 ? -2.022 -7.440 11.330 1.00 88.06 149 LEU A O 1
ATOM 1206 N N . ASN A 1 150 ? -1.749 -8.751 9.537 1.00 87.88 150 ASN A N 1
ATOM 1207 C CA . ASN A 1 150 ? -2.802 -9.687 9.918 1.00 87.88 150 ASN A CA 1
ATOM 1208 C C . ASN A 1 150 ? -2.471 -10.431 11.220 1.00 87.88 150 ASN A C 1
ATOM 1210 O O . ASN A 1 150 ? -3.360 -10.642 12.046 1.00 87.88 150 ASN A O 1
ATOM 1214 N N . ILE A 1 151 ? -1.207 -10.806 11.432 1.00 94.19 151 ILE A N 1
ATOM 1215 C CA . ILE A 1 151 ? -0.744 -11.410 12.691 1.00 94.19 151 ILE A CA 1
ATOM 1216 C C . ILE A 1 151 ? -0.859 -10.407 13.848 1.00 94.19 151 ILE A C 1
ATOM 1218 O O . ILE A 1 151 ? -1.368 -10.752 14.920 1.00 94.19 151 ILE A O 1
ATOM 1222 N N . CYS A 1 152 ? -0.445 -9.158 13.627 1.00 92.69 152 CYS A N 1
ATOM 1223 C CA . CYS A 1 152 ? -0.546 -8.089 14.617 1.00 92.69 152 CYS A CA 1
ATOM 1224 C C . CYS A 1 152 ? -2.010 -7.831 15.007 1.00 92.69 152 CYS A C 1
ATOM 1226 O O . CYS A 1 152 ? -2.354 -7.878 16.188 1.00 92.69 152 CYS A O 1
ATOM 1228 N N . ASN A 1 153 ? -2.902 -7.687 14.023 1.00 90.12 153 ASN A N 1
ATOM 1229 C CA . ASN A 1 153 ? -4.333 -7.487 14.252 1.00 90.12 153 ASN A CA 1
ATOM 1230 C C . ASN A 1 153 ? -4.952 -8.642 15.046 1.00 90.12 153 ASN A C 1
ATOM 1232 O O . ASN A 1 153 ? -5.700 -8.405 15.993 1.00 90.12 153 ASN A O 1
ATOM 1236 N N . LYS A 1 154 ? -4.610 -9.897 14.723 1.00 95.38 154 LYS A N 1
ATOM 1237 C CA . LYS A 1 154 ? -5.061 -11.066 15.499 1.00 95.38 154 LYS A CA 1
ATOM 1238 C C . LYS A 1 154 ? -4.592 -11.001 16.954 1.00 95.38 154 LYS A C 1
ATOM 1240 O O . LYS A 1 154 ? -5.384 -11.263 17.856 1.00 95.38 154 LYS A O 1
ATOM 1245 N N . THR A 1 155 ? -3.338 -10.614 17.181 1.00 97.06 155 THR A N 1
ATOM 1246 C CA . THR A 1 155 ? -2.779 -10.442 18.530 1.00 97.06 155 THR A CA 1
ATOM 1247 C C . THR A 1 155 ? -3.521 -9.353 19.306 1.00 97.06 155 THR A C 1
ATOM 1249 O O . THR A 1 155 ? -3.950 -9.594 20.433 1.00 97.06 155 THR A O 1
ATOM 1252 N N . ILE A 1 156 ? -3.749 -8.189 18.689 1.00 95.31 156 ILE A N 1
ATOM 1253 C CA . ILE A 1 156 ? -4.499 -7.078 19.293 1.00 95.31 156 ILE A CA 1
ATOM 1254 C C . ILE A 1 156 ? -5.920 -7.523 19.652 1.00 95.31 156 ILE A C 1
ATOM 1256 O O . ILE A 1 156 ? -6.367 -7.306 20.775 1.00 95.31 156 ILE A O 1
ATOM 1260 N N . HIS A 1 157 ? -6.624 -8.198 18.741 1.00 95.44 157 HIS A N 1
ATOM 1261 C CA . HIS A 1 157 ? -7.968 -8.706 19.015 1.00 95.44 157 HIS A CA 1
ATOM 1262 C C . HIS A 1 157 ? -7.990 -9.717 20.166 1.00 95.44 157 HIS A C 1
ATOM 1264 O O . HIS A 1 157 ? -8.873 -9.643 21.021 1.00 95.44 157 HIS A O 1
ATOM 1270 N N . SER A 1 158 ? -7.001 -10.614 20.236 1.00 97.38 158 SER A N 1
ATOM 1271 C CA . SER A 1 158 ? -6.863 -11.546 21.357 1.00 97.38 158 SER A CA 1
ATOM 1272 C C . SER A 1 158 ? -6.659 -10.810 22.684 1.00 97.38 158 SER A C 1
ATOM 1274 O O . SER A 1 158 ? -7.297 -11.155 23.676 1.00 97.38 158 SER A O 1
ATOM 1276 N N . GLN A 1 159 ? -5.805 -9.784 22.716 1.00 98.12 159 GLN A N 1
ATOM 1277 C CA . GLN A 1 159 ? -5.564 -8.985 23.922 1.00 98.12 159 GLN A CA 1
ATOM 1278 C C . GLN A 1 159 ? -6.803 -8.189 24.342 1.00 98.12 159 GLN A C 1
ATOM 1280 O O . GLN A 1 159 ? -7.144 -8.161 25.523 1.00 98.12 159 GLN A O 1
ATOM 1285 N N . LEU A 1 160 ? -7.519 -7.594 23.386 1.00 96.75 160 LEU A N 1
ATOM 1286 C CA . LEU A 1 160 ? -8.770 -6.887 23.656 1.00 96.75 160 LEU A CA 1
ATOM 1287 C C . LEU A 1 160 ? -9.842 -7.816 24.233 1.00 96.75 160 LEU A C 1
ATOM 1289 O O . LEU A 1 160 ? -10.568 -7.399 25.134 1.00 96.75 160 LEU A O 1
ATOM 1293 N N . SER A 1 161 ? -9.918 -9.068 23.770 1.00 97.44 161 SER A N 1
ATOM 1294 C CA . SER A 1 161 ? -10.820 -10.068 24.354 1.00 97.44 161 SER A CA 1
ATOM 1295 C C . SER A 1 161 ? -10.489 -10.320 25.825 1.00 97.44 161 SER A C 1
ATOM 1297 O O . SER A 1 161 ? -11.368 -10.217 26.674 1.00 97.44 161 SER A O 1
ATOM 1299 N N . ILE A 1 162 ? -9.210 -10.545 26.145 1.00 98.12 162 ILE A N 1
ATOM 1300 C CA . ILE A 1 162 ? -8.752 -10.781 27.525 1.00 98.12 162 ILE A CA 1
ATOM 1301 C C . ILE A 1 162 ? -9.081 -9.587 28.432 1.00 98.12 162 ILE A C 1
ATOM 1303 O O . ILE A 1 162 ? -9.548 -9.764 29.560 1.00 98.12 162 ILE A O 1
ATOM 1307 N N . ILE A 1 163 ? -8.859 -8.363 27.945 1.00 97.81 163 ILE A N 1
ATOM 1308 C CA . ILE A 1 163 ? -9.180 -7.136 28.685 1.00 97.81 163 ILE A CA 1
ATOM 1309 C C . ILE A 1 163 ? -10.690 -7.041 28.926 1.00 97.81 163 ILE A C 1
ATOM 1311 O O . ILE A 1 163 ? -11.114 -6.759 30.046 1.00 97.81 163 ILE A O 1
ATOM 1315 N N . LYS A 1 164 ? -11.507 -7.311 27.904 1.00 98.12 164 LYS A N 1
ATOM 1316 C CA . LYS A 1 164 ? -12.970 -7.265 28.002 1.00 98.12 164 LYS A CA 1
ATOM 1317 C C . LYS A 1 164 ? -13.512 -8.276 29.015 1.00 98.12 164 LYS A C 1
ATOM 1319 O O . LYS A 1 164 ? -14.384 -7.928 29.816 1.00 98.12 164 LYS A O 1
ATOM 1324 N N . ASP A 1 165 ? -12.971 -9.489 29.020 1.00 97.75 165 ASP A N 1
ATOM 1325 C CA . ASP A 1 165 ? -13.356 -10.535 29.969 1.00 97.75 165 ASP A CA 1
ATOM 1326 C C . ASP A 1 165 ? -12.939 -10.157 31.397 1.00 97.75 165 ASP A C 1
ATOM 1328 O O . ASP A 1 165 ? -13.716 -10.288 32.344 1.00 97.75 165 ASP A O 1
ATOM 1332 N N . SER A 1 166 ? -11.736 -9.598 31.554 1.00 98.25 166 SER A N 1
ATOM 1333 C CA . SER A 1 166 ? -11.235 -9.111 32.844 1.00 98.25 166 SER A CA 1
ATOM 1334 C C . SER A 1 166 ? -12.106 -7.987 33.408 1.00 98.25 166 SER A C 1
ATOM 1336 O O . SER A 1 166 ? -12.488 -8.037 34.576 1.00 98.25 166 SER A O 1
ATOM 1338 N N . LEU A 1 167 ? -12.480 -7.007 32.580 1.00 98.19 167 LEU A N 1
ATOM 1339 C CA . LEU A 1 167 ? -13.376 -5.917 32.972 1.00 98.19 167 LEU A CA 1
ATOM 1340 C C . LEU A 1 167 ? -14.766 -6.432 33.350 1.00 98.19 167 LEU A C 1
ATOM 1342 O O . LEU A 1 167 ? -15.306 -6.023 34.374 1.00 98.19 167 LEU A O 1
ATOM 1346 N N . SER A 1 168 ? -15.318 -7.369 32.577 1.00 97.94 168 SER A N 1
ATOM 1347 C CA . SER A 1 168 ? -16.621 -7.975 32.880 1.00 97.94 168 SER A CA 1
ATOM 1348 C C . SER A 1 168 ? -16.606 -8.679 34.240 1.00 97.94 168 SER A C 1
ATOM 1350 O O . SER A 1 168 ? -17.530 -8.514 35.035 1.00 97.94 168 SER A O 1
ATOM 1352 N N . ASN A 1 169 ? -15.524 -9.396 34.554 1.00 97.62 169 ASN A N 1
ATOM 1353 C CA . ASN A 1 169 ? -15.345 -10.047 35.851 1.00 97.62 169 ASN A CA 1
ATOM 1354 C C . ASN A 1 169 ? -15.219 -9.048 37.012 1.00 97.62 169 ASN A C 1
ATOM 1356 O O . ASN A 1 169 ? -15.735 -9.317 38.097 1.00 97.62 169 ASN A O 1
ATOM 1360 N N . ILE A 1 170 ? -14.539 -7.915 36.810 1.00 97.88 170 ILE A N 1
ATOM 1361 C CA . ILE A 1 170 ? -14.426 -6.850 37.822 1.00 97.88 170 ILE A CA 1
ATOM 1362 C C . ILE A 1 170 ? -15.803 -6.239 38.092 1.00 97.88 170 ILE A C 1
ATOM 1364 O O . ILE A 1 170 ? -16.250 -6.245 39.236 1.00 97.88 170 ILE A O 1
ATOM 1368 N N . ILE A 1 171 ? -16.519 -5.831 37.039 1.00 97.75 171 ILE A N 1
ATOM 1369 C CA . ILE A 1 171 ? -17.862 -5.241 37.147 1.00 97.75 171 ILE A CA 1
ATOM 1370 C C . ILE A 1 171 ? -18.820 -6.186 37.886 1.00 97.75 171 ILE A C 1
ATOM 1372 O O . ILE A 1 171 ? -19.555 -5.760 38.773 1.00 97.75 171 ILE A O 1
ATOM 1376 N N . GLN A 1 172 ? -18.790 -7.487 37.579 1.00 97.56 172 GLN A N 1
ATOM 1377 C CA . GLN A 1 172 ? -19.627 -8.473 38.269 1.00 97.56 172 GLN A CA 1
ATOM 1378 C C . GLN A 1 172 ? -19.273 -8.639 39.753 1.00 97.56 172 GLN A C 1
ATOM 1380 O O . GLN A 1 172 ? -20.167 -8.854 40.573 1.00 97.56 172 GLN A O 1
ATOM 1385 N N . LYS A 1 173 ? -17.985 -8.577 40.114 1.00 97.69 173 LYS A N 1
ATOM 1386 C CA . LYS A 1 173 ? -17.549 -8.654 41.517 1.00 97.69 173 LYS A CA 1
ATOM 1387 C C . LYS A 1 173 ? -17.995 -7.427 42.304 1.00 97.69 173 LYS A C 1
ATOM 1389 O O . LYS A 1 173 ? -18.514 -7.593 43.406 1.00 97.69 173 LYS A O 1
ATOM 1394 N N . ASP A 1 174 ? -17.849 -6.239 41.727 1.00 97.81 174 ASP A N 1
ATOM 1395 C CA . ASP A 1 174 ? -18.263 -4.987 42.361 1.00 97.81 174 ASP A CA 1
ATOM 1396 C C . ASP A 1 174 ? -19.785 -4.930 42.532 1.00 97.81 174 ASP A C 1
ATOM 1398 O O . ASP A 1 174 ? -20.272 -4.596 43.610 1.00 97.81 174 ASP A O 1
ATOM 1402 N N . LEU A 1 175 ? -20.549 -5.372 41.526 1.00 97.50 175 LEU A N 1
ATOM 1403 C CA . LEU A 1 175 ? -22.007 -5.458 41.624 1.00 97.50 175 LEU A CA 1
ATOM 1404 C C . LEU A 1 175 ? -22.449 -6.379 42.773 1.00 97.50 175 LEU A C 1
ATOM 1406 O O . LEU A 1 175 ? -23.299 -6.000 43.576 1.00 97.50 175 LEU A O 1
ATOM 1410 N N . LYS A 1 176 ? -21.839 -7.566 42.895 1.00 97.00 176 LYS A N 1
ATOM 1411 C CA . LYS A 1 176 ? -22.127 -8.501 43.996 1.00 97.00 176 LYS A CA 1
ATOM 1412 C C . LYS A 1 176 ? -21.758 -7.920 45.359 1.00 97.00 176 LYS A C 1
ATOM 1414 O O . LYS A 1 176 ? -22.491 -8.122 46.325 1.00 97.00 176 LYS A O 1
ATOM 1419 N N . ARG A 1 177 ? -20.637 -7.198 45.446 1.00 96.12 177 ARG A N 1
ATOM 1420 C CA . ARG A 1 177 ? -20.212 -6.528 46.679 1.00 96.12 177 ARG A CA 1
ATOM 1421 C C . ARG A 1 177 ? -21.233 -5.474 47.111 1.00 96.12 177 ARG A C 1
ATOM 1423 O O . ARG A 1 177 ? -21.667 -5.506 48.258 1.00 96.12 177 ARG A O 1
ATOM 1430 N N . ASN A 1 178 ? -21.670 -4.623 46.187 1.00 95.44 178 ASN A N 1
ATOM 1431 C CA . ASN A 1 178 ? -22.659 -3.580 46.461 1.00 95.44 178 ASN A CA 1
ATOM 1432 C C . ASN A 1 178 ? -24.013 -4.174 46.888 1.00 95.44 178 ASN A C 1
ATOM 1434 O O . ASN A 1 178 ? -24.629 -3.686 47.831 1.00 95.44 178 ASN A O 1
ATOM 1438 N N . GLN A 1 179 ? -24.450 -5.270 46.257 1.00 95.62 179 GLN A N 1
ATOM 1439 C CA . GLN A 1 179 ? -25.666 -5.990 46.659 1.00 95.62 179 GLN A CA 1
ATOM 1440 C C . GLN A 1 179 ? -25.570 -6.547 48.089 1.00 95.62 179 GLN A C 1
ATOM 1442 O O . GLN A 1 179 ? -26.522 -6.443 48.859 1.00 95.62 179 GLN A O 1
ATOM 1447 N N . MET A 1 180 ? -24.417 -7.106 48.474 1.00 94.12 180 MET A N 1
ATOM 1448 C CA . MET A 1 180 ? -24.199 -7.597 49.839 1.00 94.12 180 MET A CA 1
ATOM 1449 C C . MET A 1 180 ? -24.154 -6.473 50.884 1.00 94.12 180 MET A C 1
ATOM 1451 O O . MET A 1 180 ? -24.643 -6.659 51.997 1.00 94.12 180 MET A O 1
ATOM 1455 N N . GLU A 1 181 ? -23.558 -5.325 50.557 1.00 94.12 181 GLU A N 1
ATOM 1456 C CA . GLU A 1 181 ? -23.515 -4.154 51.446 1.00 94.12 181 GLU A CA 1
ATOM 1457 C C . GLU A 1 181 ? -24.919 -3.544 51.639 1.00 94.12 181 GLU A C 1
ATOM 1459 O O . GLU A 1 181 ? -25.289 -3.188 52.762 1.00 94.12 181 GLU A O 1
ATOM 1464 N N . ALA A 1 182 ? -25.745 -3.523 50.586 1.00 90.94 182 ALA A N 1
ATOM 1465 C CA . ALA A 1 182 ? -27.138 -3.080 50.660 1.00 90.94 182 ALA A CA 1
ATOM 1466 C C . ALA A 1 182 ? -27.993 -3.972 51.581 1.00 90.94 182 ALA A C 1
ATOM 1468 O O . ALA A 1 182 ? -28.714 -3.446 52.430 1.00 90.94 182 ALA A O 1
ATOM 1469 N N . LEU A 1 183 ? -27.861 -5.302 51.470 1.00 90.75 183 LEU A N 1
ATOM 1470 C CA . LEU A 1 183 ? -28.591 -6.273 52.303 1.00 90.75 183 LEU A CA 1
ATOM 1471 C C . LEU A 1 183 ? -28.260 -6.141 53.796 1.00 90.75 183 LEU A C 1
ATOM 1473 O O . LEU A 1 183 ? -29.162 -6.122 54.629 1.00 90.75 183 LEU A O 1
ATOM 1477 N N . LYS A 1 184 ? -26.977 -5.978 54.144 1.00 90.25 184 LYS A N 1
ATOM 1478 C CA . LYS A 1 184 ? -26.564 -5.763 55.543 1.00 90.25 184 LYS A CA 1
ATOM 1479 C C . LYS A 1 184 ? -27.158 -4.485 56.129 1.00 90.25 184 LYS A C 1
ATOM 1481 O O . LYS A 1 184 ? -27.630 -4.481 57.257 1.00 90.25 184 LYS A O 1
ATOM 1486 N N . THR A 1 185 ? -27.175 -3.415 55.336 1.00 85.81 185 THR A N 1
ATOM 1487 C CA . THR A 1 185 ? -27.746 -2.131 55.763 1.00 85.81 185 THR A CA 1
ATOM 1488 C C . THR A 1 185 ? -29.250 -2.250 56.034 1.00 85.81 185 THR A C 1
ATOM 1490 O O . THR A 1 185 ? -29.763 -1.604 56.944 1.00 85.81 185 THR A O 1
ATOM 1493 N N . THR A 1 186 ? -29.964 -3.093 55.277 1.00 81.81 186 THR A N 1
ATOM 1494 C CA . THR A 1 186 ? -31.399 -3.340 55.502 1.00 81.81 186 THR A CA 1
ATOM 1495 C C . THR A 1 186 ? -31.648 -4.168 56.764 1.00 81.81 186 THR A C 1
ATOM 1497 O O . THR A 1 186 ? -32.560 -3.846 57.522 1.00 81.81 186 THR A O 1
ATOM 1500 N N . GLU A 1 187 ? -30.831 -5.192 57.029 1.00 80.38 187 GLU A N 1
ATOM 1501 C CA . GLU A 1 187 ? -30.916 -5.986 58.266 1.00 80.38 187 GLU A CA 1
ATOM 1502 C C . GLU A 1 187 ? -30.664 -5.133 59.519 1.00 80.38 187 GLU A C 1
ATOM 1504 O O . GLU A 1 187 ? -31.444 -5.196 60.474 1.00 80.38 187 GLU A O 1
ATOM 1509 N N . ASP A 1 188 ? -29.641 -4.274 59.494 1.00 76.06 188 ASP A N 1
ATOM 1510 C CA . ASP A 1 188 ? -29.334 -3.377 60.612 1.00 76.06 188 ASP A CA 1
ATOM 1511 C C . ASP A 1 188 ? -30.484 -2.386 60.873 1.00 76.06 188 ASP A C 1
ATOM 1513 O O . ASP A 1 188 ? -30.844 -2.143 62.027 1.00 76.06 188 ASP A O 1
ATOM 1517 N N . GLN A 1 189 ? -31.135 -1.869 59.823 1.00 76.69 189 GLN A N 1
ATOM 1518 C CA . GLN A 1 189 ? -32.292 -0.977 59.967 1.00 76.69 189 GLN A CA 1
ATOM 1519 C C . GLN A 1 189 ? -33.530 -1.689 60.537 1.00 76.69 189 GLN A C 1
ATOM 1521 O O . GLN A 1 189 ? -34.203 -1.114 61.393 1.00 76.69 189 GLN A O 1
ATOM 1526 N N . LEU A 1 190 ? -33.805 -2.945 60.158 1.00 67.81 190 LEU A N 1
ATOM 1527 C CA . LEU A 1 190 ? -34.920 -3.718 60.729 1.00 67.81 190 LEU A CA 1
ATOM 1528 C C . LEU A 1 190 ? -34.734 -4.034 62.222 1.00 67.81 190 LEU A C 1
ATOM 1530 O O . LEU A 1 190 ? -35.721 -4.152 62.945 1.00 67.81 190 LEU A O 1
ATOM 1534 N N . SER A 1 191 ? -33.493 -4.137 62.703 1.00 65.81 191 SER A N 1
ATOM 1535 C CA . SER A 1 191 ? -33.203 -4.445 64.111 1.00 65.81 191 SER A CA 1
ATOM 1536 C C . SER A 1 191 ? -33.496 -3.297 65.094 1.00 65.81 191 SER A C 1
ATOM 1538 O O . SER A 1 191 ? -33.502 -3.513 66.304 1.00 65.81 191 SER A O 1
ATOM 1540 N N . THR A 1 192 ? -33.778 -2.089 64.590 1.00 60.16 1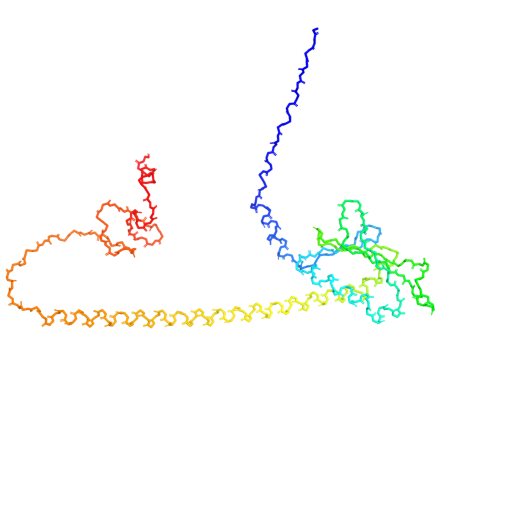92 THR A N 1
ATOM 1541 C CA . THR A 1 192 ? -34.024 -0.880 65.406 1.00 60.16 192 THR A CA 1
ATOM 1542 C C . THR A 1 192 ? -35.479 -0.405 65.407 1.00 60.16 192 THR A C 1
ATOM 1544 O O . THR A 1 192 ? -35.797 0.610 66.028 1.00 60.16 192 THR A O 1
ATOM 1547 N N . VAL A 1 193 ? -36.386 -1.131 64.745 1.00 56.12 193 VAL A N 1
ATOM 1548 C CA . VAL A 1 193 ? -37.810 -0.778 64.712 1.00 56.12 193 VAL A CA 1
ATOM 1549 C C . VAL A 1 193 ? -38.505 -1.332 65.957 1.00 56.12 193 VAL A C 1
ATOM 1551 O O . VAL A 1 193 ? -38.894 -2.498 66.006 1.00 56.12 193 VAL A O 1
ATOM 1554 N N . ASP A 1 194 ? -38.670 -0.480 66.970 1.00 53.00 194 ASP A N 1
ATOM 1555 C CA . ASP A 1 194 ? -39.536 -0.751 68.119 1.00 53.00 194 ASP A CA 1
ATOM 1556 C C . ASP A 1 194 ? -40.994 -0.903 67.643 1.00 53.00 194 ASP A C 1
ATOM 1558 O O . ASP A 1 194 ? -41.597 0.011 67.073 1.00 53.00 194 ASP A O 1
ATOM 1562 N N . LEU A 1 195 ? -41.563 -2.088 67.872 1.00 56.22 195 LEU A N 1
ATOM 1563 C CA . LEU A 1 195 ? -42.940 -2.467 67.548 1.00 56.22 195 LEU A CA 1
ATOM 1564 C C . LEU A 1 195 ? -43.937 -1.692 68.422 1.00 56.22 195 LEU A C 1
ATOM 1566 O O . LEU A 1 195 ? -44.463 -2.232 69.387 1.00 56.22 195 LEU A O 1
ATOM 1570 N N . ASN A 1 196 ? -44.214 -0.432 68.092 1.00 53.19 196 ASN A N 1
ATOM 1571 C CA . ASN A 1 196 ? -45.352 0.316 68.630 1.00 53.19 196 ASN A CA 1
ATOM 1572 C C . ASN A 1 196 ? -45.815 1.390 67.639 1.00 53.19 196 ASN A C 1
ATOM 1574 O O . ASN A 1 196 ? -45.627 2.581 67.864 1.00 53.19 196 ASN A O 1
ATOM 1578 N N . THR A 1 197 ? -46.459 1.005 66.536 1.00 47.53 197 THR A N 1
ATOM 1579 C CA . THR A 1 197 ? -47.365 1.918 65.817 1.00 47.53 197 THR A CA 1
ATOM 1580 C C . THR A 1 197 ? -48.457 1.121 65.114 1.00 47.53 197 THR A C 1
ATOM 1582 O O . THR A 1 197 ? -48.291 0.586 64.021 1.00 47.53 197 THR A O 1
ATOM 1585 N N . SER A 1 198 ? -49.597 1.035 65.789 1.00 51.31 198 SER A N 1
ATOM 1586 C CA . SER A 1 198 ? -50.877 0.623 65.229 1.00 51.31 198 SER A CA 1
ATOM 1587 C C . SER A 1 198 ? -51.363 1.692 64.248 1.00 51.31 198 SER A C 1
ATOM 1589 O O . SER A 1 198 ? -51.538 2.841 64.647 1.00 51.31 198 SER A O 1
ATOM 1591 N N . GLY A 1 199 ? -51.620 1.315 62.994 1.00 50.66 199 GLY A N 1
ATOM 1592 C CA . GLY A 1 199 ? -52.317 2.179 62.035 1.00 50.66 199 GLY A CA 1
ATOM 1593 C C . GLY A 1 199 ? -51.836 2.054 60.593 1.00 50.66 199 GLY A C 1
ATOM 1594 O O . GLY A 1 199 ? -51.416 3.046 60.011 1.00 50.66 199 GLY A O 1
ATOM 1595 N N . LEU A 1 200 ? -51.905 0.857 59.999 1.00 39.03 200 LEU A N 1
ATOM 1596 C CA . LEU A 1 200 ? -51.744 0.713 58.550 1.00 39.03 200 LEU A CA 1
ATOM 1597 C C . LEU A 1 200 ? -53.075 1.059 57.862 1.00 39.03 200 LEU A C 1
ATOM 1599 O O . LEU A 1 200 ? -54.016 0.265 57.870 1.00 39.03 200 LEU A O 1
ATOM 1603 N N . GLN A 1 201 ? -53.152 2.252 57.274 1.00 45.09 201 GLN A N 1
ATOM 1604 C CA . GLN A 1 201 ? -54.076 2.538 56.180 1.00 45.09 201 GLN A CA 1
ATOM 1605 C C . GLN A 1 201 ? -53.479 1.938 54.905 1.00 45.09 201 GLN A C 1
ATOM 1607 O O . GLN A 1 201 ? -52.416 2.353 54.450 1.00 45.09 201 GLN A O 1
ATOM 1612 N N . LEU A 1 202 ? -54.160 0.932 54.359 1.00 42.25 202 LEU A N 1
ATOM 1613 C CA . LEU A 1 202 ? -53.923 0.410 53.018 1.00 42.25 202 LEU A CA 1
ATOM 1614 C C . LEU A 1 202 ? -54.278 1.516 52.015 1.00 42.25 202 LEU A C 1
ATOM 1616 O O . LEU A 1 202 ? -55.455 1.765 51.767 1.00 42.25 202 LEU A O 1
ATOM 1620 N N . ALA A 1 203 ? -53.263 2.203 51.494 1.00 49.16 203 ALA A N 1
ATOM 1621 C CA . ALA A 1 203 ? -53.405 3.016 50.296 1.00 49.16 203 ALA A CA 1
ATOM 1622 C C . ALA A 1 203 ? -53.489 2.072 49.091 1.00 49.16 203 ALA A C 1
ATOM 1624 O O . ALA A 1 203 ? -52.672 1.162 48.943 1.00 49.16 203 ALA A O 1
ATOM 1625 N N . GLU A 1 204 ? -54.530 2.264 48.292 1.00 52.09 204 GLU A N 1
ATOM 1626 C CA . GLU A 1 204 ? -54.831 1.514 47.079 1.00 52.09 204 GLU A CA 1
ATOM 1627 C C . GLU A 1 204 ? -53.632 1.585 46.119 1.00 52.09 204 GLU A C 1
ATOM 1629 O O . GLU A 1 204 ? -53.106 2.659 45.830 1.00 52.09 204 GLU A O 1
ATOM 1634 N N . SER A 1 205 ? -53.145 0.423 45.687 1.00 51.66 205 SER A N 1
ATOM 1635 C CA . SER A 1 205 ? -52.007 0.294 44.781 1.00 51.66 205 SER A CA 1
ATOM 1636 C C . SER A 1 205 ? -52.405 0.729 43.371 1.00 51.66 205 SER A C 1
ATOM 1638 O O . SER A 1 205 ? -53.210 0.062 42.725 1.00 51.66 205 SER A O 1
ATOM 1640 N N . GLU A 1 206 ? -51.833 1.832 42.895 1.00 60.97 206 GLU A N 1
ATOM 1641 C CA . GLU A 1 206 ? -51.893 2.231 41.488 1.00 60.97 206 GLU A CA 1
ATOM 1642 C C . GLU A 1 206 ? -50.919 1.363 40.669 1.00 60.97 206 GLU A C 1
ATOM 1644 O O . GLU A 1 206 ? -49.706 1.392 40.892 1.00 60.97 206 GLU A O 1
ATOM 1649 N N . ASP A 1 207 ? -51.454 0.580 39.729 1.00 67.56 207 ASP A N 1
ATOM 1650 C CA . ASP A 1 207 ? -50.730 -0.339 38.837 1.00 67.56 207 ASP A CA 1
ATOM 1651 C C . ASP A 1 207 ? -49.892 0.410 37.772 1.00 67.56 207 ASP A C 1
ATOM 1653 O O . ASP A 1 207 ? -50.207 0.403 36.582 1.00 67.56 207 ASP A O 1
ATOM 1657 N N . GLY A 1 208 ? -48.830 1.106 38.187 1.00 74.38 208 GLY A N 1
ATOM 1658 C CA . GLY A 1 208 ? -47.901 1.796 37.281 1.00 74.38 208 GLY A CA 1
ATOM 1659 C C . GLY A 1 208 ? -46.729 0.916 36.820 1.00 74.38 208 GLY A C 1
ATOM 1660 O O . GLY A 1 208 ? -46.141 0.188 37.618 1.00 74.38 208 GLY A O 1
ATOM 1661 N N . GLU A 1 209 ? -46.326 1.023 35.548 1.00 88.12 209 GLU A N 1
ATOM 1662 C CA . GLU A 1 209 ? -45.104 0.374 35.039 1.00 88.12 209 GLU A CA 1
ATOM 1663 C C . GLU A 1 209 ? -43.824 1.094 35.509 1.00 88.12 209 GLU A C 1
ATOM 1665 O O . GLU A 1 209 ? -43.820 2.309 35.704 1.00 88.12 209 GLU A O 1
ATOM 1670 N N . ILE A 1 210 ? -42.719 0.362 35.705 1.00 92.56 210 ILE A N 1
ATOM 1671 C CA . ILE A 1 210 ? -41.464 0.900 36.268 1.00 92.56 210 ILE A CA 1
ATOM 1672 C C . ILE A 1 210 ? -40.497 1.318 35.155 1.00 92.56 210 ILE A C 1
ATOM 1674 O O . ILE A 1 210 ? -40.156 0.521 34.284 1.00 92.56 210 ILE A O 1
ATOM 1678 N N . CYS A 1 211 ? -39.984 2.548 35.235 1.00 93.94 211 CYS A N 1
ATOM 1679 C CA . CYS A 1 211 ? -38.980 3.076 34.313 1.00 93.94 211 CYS A CA 1
ATOM 1680 C C . CYS A 1 211 ? -37.589 2.458 34.557 1.00 93.94 211 CYS A C 1
ATOM 1682 O O . CYS A 1 211 ? -37.008 2.704 35.618 1.00 93.94 211 CYS A O 1
ATOM 1684 N N . PRO A 1 212 ? -36.967 1.764 33.581 1.00 93.62 212 PRO A N 1
ATOM 1685 C CA . PRO A 1 212 ? -35.652 1.137 33.771 1.00 93.62 212 PRO A CA 1
ATOM 1686 C C . PRO A 1 212 ? -34.487 2.113 33.989 1.00 93.62 212 PRO A C 1
ATOM 1688 O O . PRO A 1 212 ? -33.398 1.688 34.358 1.00 93.62 212 PRO A O 1
ATOM 1691 N N . ASN A 1 213 ? -34.674 3.406 33.707 1.00 93.81 213 ASN A N 1
ATOM 1692 C CA . ASN A 1 213 ? -33.601 4.399 33.808 1.00 93.81 213 ASN A CA 1
ATOM 1693 C C . ASN A 1 213 ? -33.510 5.063 35.191 1.00 93.81 213 ASN A C 1
ATOM 1695 O O . ASN A 1 213 ? -32.435 5.503 35.584 1.00 93.81 213 ASN A O 1
ATOM 1699 N N . CYS A 1 214 ? -34.630 5.182 35.909 1.00 93.94 214 CYS A N 1
ATOM 1700 C CA . CYS A 1 214 ? -34.681 5.846 37.218 1.00 93.94 214 CYS A CA 1
ATOM 1701 C C . CYS A 1 214 ? -35.377 5.027 38.312 1.00 93.94 214 CYS A C 1
ATOM 1703 O O . CYS A 1 214 ? -35.442 5.496 39.444 1.00 93.94 214 CYS A O 1
ATOM 1705 N N . GLU A 1 215 ? -35.900 3.842 37.979 1.00 91.50 215 GLU A N 1
ATOM 1706 C CA . GLU A 1 215 ? -36.543 2.897 38.904 1.00 91.50 215 GLU A CA 1
ATOM 1707 C C . GLU A 1 215 ? -37.801 3.451 39.606 1.00 91.50 215 GLU A C 1
ATOM 1709 O O . GLU A 1 215 ? -38.218 2.954 40.649 1.00 91.50 215 GLU A O 1
ATOM 1714 N N . GLN A 1 216 ? -38.442 4.467 39.018 1.00 90.81 216 GLN A N 1
ATOM 1715 C CA . GLN A 1 216 ? -39.703 5.048 39.496 1.00 90.81 216 GLN A CA 1
ATOM 1716 C C . GLN A 1 216 ? -40.876 4.651 38.593 1.00 90.81 216 GLN A C 1
ATOM 1718 O O . GLN A 1 216 ? -40.694 4.408 37.395 1.00 90.81 216 GLN A O 1
ATOM 1723 N N . THR A 1 217 ? -42.087 4.614 39.152 1.00 91.38 217 THR A N 1
ATOM 1724 C CA . THR A 1 217 ? -43.320 4.343 38.404 1.00 91.38 217 THR A CA 1
ATOM 1725 C C . THR A 1 217 ? -43.612 5.440 37.376 1.00 91.38 217 THR A C 1
ATOM 1727 O O . THR A 1 217 ? -43.434 6.639 37.609 1.00 91.38 217 THR A O 1
ATOM 1730 N N . VAL A 1 218 ? -44.051 5.021 36.194 1.00 89.38 218 VAL A N 1
ATOM 1731 C CA . VAL A 1 218 ? -44.489 5.882 35.097 1.00 89.38 218 VAL A CA 1
ATOM 1732 C C . VAL A 1 218 ? -45.999 6.052 35.238 1.00 89.38 218 VAL A C 1
ATOM 1734 O O . VAL A 1 218 ? -46.762 5.205 34.793 1.00 89.38 218 VAL A O 1
ATOM 1737 N N . GLN A 1 219 ? -46.436 7.118 35.914 1.00 80.56 219 GLN A N 1
ATOM 1738 C CA . GLN A 1 219 ? -47.867 7.340 36.164 1.00 80.56 219 GLN A CA 1
ATOM 1739 C C . GLN A 1 219 ? -48.604 7.902 34.936 1.00 80.56 219 GLN A C 1
ATOM 1741 O O . GLN A 1 219 ? -49.677 7.417 34.597 1.00 80.56 219 GLN A O 1
ATOM 1746 N N . THR A 1 220 ? -48.053 8.914 34.255 1.00 74.75 220 THR A N 1
ATOM 1747 C CA . THR A 1 220 ? -48.772 9.620 33.167 1.00 74.75 220 THR A CA 1
ATOM 1748 C C . THR A 1 220 ? -47.885 10.135 32.029 1.00 74.75 220 THR A C 1
ATOM 1750 O O . THR A 1 220 ? -48.357 10.275 30.904 1.00 74.75 220 THR A O 1
ATOM 1753 N N . GLU A 1 221 ? -46.600 10.398 32.276 1.00 85.19 221 GLU A N 1
ATOM 1754 C CA . GLU A 1 221 ? -45.681 10.993 31.296 1.00 85.19 221 GLU A CA 1
ATOM 1755 C C . GLU A 1 221 ? -44.575 10.016 30.898 1.00 85.19 221 GLU A C 1
ATOM 1757 O O . GLU A 1 221 ? -43.456 10.050 31.425 1.00 85.19 221 GLU A O 1
ATOM 1762 N N . GLY A 1 222 ? -44.878 9.132 29.950 1.00 89.94 222 GLY A N 1
ATOM 1763 C CA . GLY A 1 222 ? -43.888 8.194 29.450 1.00 89.94 222 GLY A CA 1
ATOM 1764 C C . GLY A 1 222 ? -44.134 7.708 28.035 1.00 89.94 222 GLY A C 1
ATOM 1765 O O . GLY A 1 222 ? -45.199 7.894 27.456 1.00 89.94 222 GLY A O 1
ATOM 1766 N N . ILE A 1 223 ? -43.101 7.083 27.490 1.00 92.81 223 ILE A N 1
ATOM 1767 C CA . ILE A 1 223 ? -43.095 6.460 26.173 1.00 92.81 223 ILE A CA 1
ATOM 1768 C C . ILE A 1 223 ? -42.733 4.98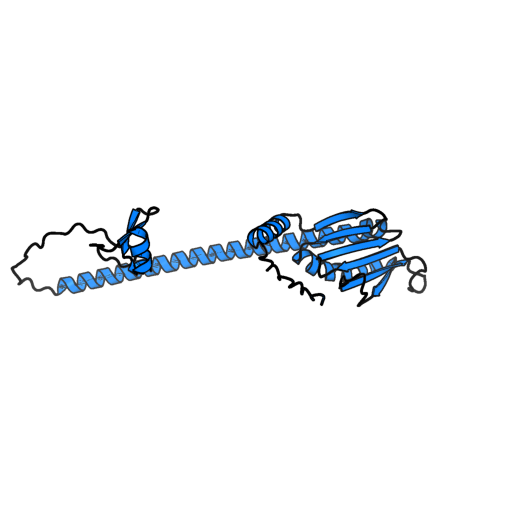5 26.319 1.00 92.81 223 ILE A C 1
ATOM 1770 O O . ILE A 1 223 ? -41.822 4.637 27.074 1.00 92.81 223 ILE A O 1
ATOM 1774 N N . ALA A 1 224 ? -43.432 4.125 25.587 1.00 93.62 224 ALA A N 1
ATOM 1775 C CA . ALA A 1 224 ? -43.079 2.718 25.472 1.00 93.62 224 ALA A CA 1
ATOM 1776 C C . ALA A 1 224 ? -42.039 2.524 24.358 1.00 93.62 224 ALA A C 1
ATOM 1778 O O . ALA A 1 224 ? -42.141 3.114 23.283 1.00 93.62 224 ALA A O 1
ATOM 1779 N N . CYS A 1 225 ? -41.022 1.701 24.604 1.00 93.50 225 CYS A N 1
ATOM 1780 C CA . CYS A 1 225 ? -40.049 1.335 23.578 1.00 93.50 225 CYS A CA 1
ATOM 1781 C C . CYS A 1 225 ? -40.509 0.090 22.809 1.00 93.50 225 CYS A C 1
ATOM 1783 O O . CYS A 1 225 ? -40.547 -0.996 23.382 1.00 93.50 225 CYS A O 1
ATOM 1785 N N . ASP A 1 226 ? -40.724 0.204 21.497 1.00 92.81 226 ASP A N 1
ATOM 1786 C CA . ASP A 1 226 ? -41.173 -0.915 20.646 1.00 92.81 226 ASP A CA 1
ATOM 1787 C C . ASP A 1 226 ? -40.221 -2.124 20.632 1.00 92.81 226 ASP A C 1
ATOM 1789 O O . ASP A 1 226 ? -40.620 -3.239 20.311 1.00 92.81 226 ASP A O 1
ATOM 1793 N N . SER A 1 227 ? -38.938 -1.921 20.949 1.00 92.69 227 SER A N 1
ATOM 1794 C CA . SER A 1 227 ? -37.937 -2.996 20.917 1.00 92.69 227 SER A CA 1
ATOM 1795 C C . SER A 1 227 ? -37.870 -3.809 22.208 1.00 92.69 227 SER A C 1
ATOM 1797 O O . SER A 1 227 ? -37.582 -5.001 22.153 1.00 92.69 227 SER A O 1
ATOM 1799 N N . CYS A 1 228 ? -38.080 -3.178 23.368 1.00 93.75 228 CYS A N 1
ATOM 1800 C CA . CYS A 1 228 ? -37.937 -3.839 24.671 1.00 93.75 228 CYS A CA 1
ATOM 1801 C C . CYS A 1 228 ? -39.224 -3.872 25.499 1.00 93.75 228 CYS A C 1
ATOM 1803 O O . CYS A 1 228 ? -39.225 -4.485 26.561 1.00 93.75 228 CYS A O 1
ATOM 1805 N N . ASN A 1 229 ? -40.298 -3.249 25.006 1.00 90.69 229 ASN A N 1
ATOM 1806 C CA . ASN A 1 229 ? -41.623 -3.203 25.614 1.00 90.69 229 ASN A CA 1
ATOM 1807 C C . ASN A 1 229 ? -41.637 -2.680 27.065 1.00 90.69 229 ASN A C 1
ATOM 1809 O O . ASN A 1 229 ? -42.480 -3.087 27.853 1.00 90.69 229 ASN A O 1
ATOM 1813 N N . ASN A 1 230 ? -40.695 -1.793 27.408 1.00 93.94 230 ASN A N 1
ATOM 1814 C CA . ASN A 1 230 ? -40.645 -1.092 28.695 1.00 93.94 230 ASN A CA 1
ATOM 1815 C C . ASN A 1 230 ? -41.100 0.363 28.534 1.00 93.94 230 ASN A C 1
ATOM 1817 O O . ASN A 1 230 ? -40.868 0.970 27.480 1.00 93.94 230 ASN A O 1
ATOM 1821 N N . TRP A 1 231 ? -41.654 0.935 29.602 1.00 95.19 231 TRP A N 1
ATOM 1822 C CA . TRP A 1 231 ? -41.997 2.355 29.690 1.00 95.19 231 TRP A CA 1
ATOM 1823 C C . TRP A 1 231 ? -40.845 3.195 30.235 1.00 95.19 231 TRP A C 1
ATOM 1825 O O . TRP A 1 231 ? -40.143 2.792 31.157 1.00 95.19 231 TRP A O 1
ATOM 1835 N N . PHE A 1 232 ? -40.664 4.393 29.688 1.00 94.75 232 PHE A N 1
ATOM 1836 C CA . PHE A 1 232 ? -39.645 5.347 30.118 1.00 94.75 232 PHE A CA 1
ATOM 1837 C C . PHE A 1 232 ? -40.259 6.728 30.316 1.00 94.75 232 PHE A C 1
ATOM 1839 O O . PHE A 1 232 ? -41.043 7.168 29.478 1.00 94.75 232 PHE A O 1
ATOM 1846 N N . HIS A 1 233 ? -39.854 7.466 31.355 1.00 94.88 233 HIS A N 1
ATOM 1847 C CA . HIS A 1 233 ? -40.214 8.886 31.461 1.00 94.88 233 HIS A CA 1
ATOM 1848 C C . HIS A 1 233 ? -39.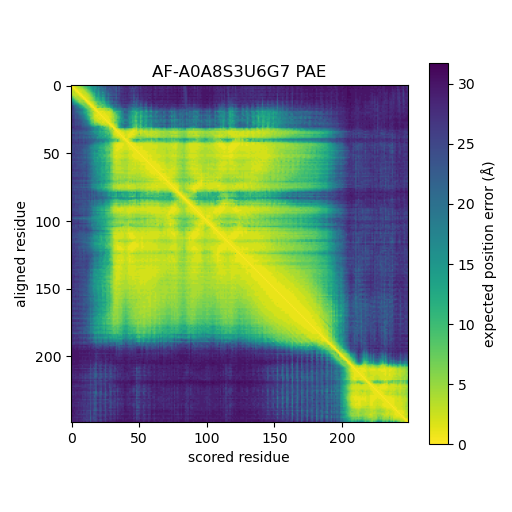588 9.682 30.314 1.00 94.88 233 HIS A C 1
ATOM 1850 O O . HIS A 1 233 ? -38.414 9.481 29.995 1.00 94.88 233 HIS A O 1
ATOM 1856 N N . TYR A 1 234 ? -40.309 10.655 29.758 1.00 93.88 234 TYR A N 1
ATOM 1857 C CA . TYR A 1 234 ? -39.792 11.512 28.679 1.00 93.88 234 TYR A CA 1
ATOM 1858 C C . TYR A 1 234 ? -38.440 12.152 29.022 1.00 93.88 234 TYR A C 1
ATOM 1860 O O . TYR A 1 234 ? -37.499 12.118 28.226 1.00 93.88 234 TYR A O 1
ATOM 1868 N N . LYS A 1 235 ? -38.303 12.647 30.257 1.00 93.31 235 LYS A N 1
ATOM 1869 C CA . LYS A 1 235 ? -37.060 13.239 30.764 1.00 93.31 235 LYS A CA 1
ATOM 1870 C C . LYS A 1 235 ? -35.901 12.237 30.818 1.00 93.31 235 LYS A C 1
ATOM 1872 O O . LYS A 1 235 ? -34.765 12.615 30.548 1.00 93.31 235 LYS A O 1
ATOM 1877 N N . CYS A 1 236 ? -36.176 10.971 31.136 1.00 94.19 236 CYS A N 1
ATOM 1878 C CA . CYS A 1 236 ? -35.166 9.914 31.225 1.00 94.19 236 CYS A CA 1
ATOM 1879 C C . CYS A 1 236 ? -34.548 9.565 29.865 1.00 94.19 236 CYS A C 1
ATOM 1881 O O . CYS A 1 236 ? -33.399 9.137 29.817 1.00 94.19 236 CYS A O 1
ATOM 1883 N N . VAL A 1 237 ? -35.278 9.792 28.770 1.00 93.38 237 VAL A N 1
ATOM 1884 C CA . VAL A 1 237 ? -34.802 9.574 27.393 1.00 93.38 237 VAL A CA 1
ATOM 1885 C C . VAL A 1 237 ? -34.477 10.878 26.650 1.00 93.38 237 VAL A C 1
ATOM 1887 O O . VAL A 1 237 ? -34.172 10.850 25.461 1.00 93.38 237 VAL A O 1
ATOM 1890 N N . GLY A 1 238 ? -34.504 12.024 27.340 1.00 93.19 238 GLY A N 1
ATOM 1891 C CA . GLY A 1 238 ? -34.125 13.325 26.777 1.00 93.19 238 GLY A CA 1
ATOM 1892 C C . GLY A 1 238 ? -35.142 13.931 25.804 1.00 93.19 238 GLY A C 1
ATOM 1893 O O . GLY A 1 238 ? -34.767 14.750 24.964 1.00 93.19 238 GLY A O 1
ATOM 1894 N N . LEU A 1 239 ? -36.417 13.545 25.892 1.00 91.94 239 LEU A N 1
ATOM 1895 C CA . LEU A 1 239 ? -37.483 14.159 25.103 1.00 91.94 239 LEU A CA 1
ATOM 1896 C C . LEU A 1 239 ? -37.904 15.498 25.725 1.00 91.94 239 LEU A C 1
ATOM 1898 O O . LEU A 1 239 ? -38.116 15.600 26.933 1.00 91.94 239 LEU A O 1
ATOM 1902 N N . THR A 1 240 ? -38.009 16.525 24.884 1.00 90.50 240 THR A N 1
ATOM 1903 C CA . THR A 1 240 ? -38.505 17.860 25.236 1.00 90.50 240 THR A CA 1
ATOM 1904 C C . THR A 1 240 ? -39.991 17.972 24.892 1.00 90.50 240 THR A C 1
ATOM 1906 O O . THR A 1 240 ? -40.507 17.181 24.101 1.00 90.50 240 THR A O 1
ATOM 1909 N N . GLU A 1 241 ? -40.679 18.975 25.441 1.00 85.88 241 GLU A N 1
ATOM 1910 C CA . GLU A 1 241 ? -42.094 19.250 25.133 1.00 85.88 241 GLU A CA 1
ATOM 1911 C C . GLU A 1 241 ? -42.351 19.406 23.626 1.00 85.88 241 GLU A C 1
ATOM 1913 O O . GLU A 1 241 ? -43.342 18.886 23.119 1.00 85.88 241 GLU A O 1
ATOM 1918 N N . ASP A 1 242 ? -41.426 20.025 22.884 1.00 86.38 242 ASP A N 1
ATOM 1919 C CA . ASP A 1 242 ? -41.519 20.156 21.423 1.00 86.38 242 ASP A CA 1
ATOM 1920 C C . ASP A 1 242 ? -41.579 18.795 20.713 1.00 86.38 242 ASP A C 1
ATOM 1922 O O . ASP A 1 242 ? -42.356 18.614 19.773 1.00 86.38 242 ASP A O 1
ATOM 1926 N N . HIS A 1 243 ? -40.795 17.813 21.175 1.00 85.19 243 HIS A N 1
ATOM 1927 C CA . HIS A 1 243 ? -40.847 16.456 20.636 1.00 85.19 243 HIS A CA 1
ATOM 1928 C C . HIS A 1 243 ? -42.179 15.782 20.982 1.00 85.19 243 HIS A C 1
ATOM 1930 O O . HIS A 1 243 ? -42.793 15.186 20.102 1.00 85.19 243 HIS A O 1
ATOM 1936 N N . ILE A 1 244 ? -42.662 15.919 22.221 1.00 85.69 244 ILE A N 1
ATOM 1937 C CA . ILE A 1 244 ? -43.925 15.314 22.683 1.00 85.69 244 ILE A CA 1
ATOM 1938 C C . ILE A 1 244 ? -45.115 15.870 21.887 1.00 85.69 244 ILE A C 1
ATOM 1940 O O . ILE A 1 244 ? -45.943 15.110 21.386 1.00 85.69 244 ILE A O 1
ATOM 1944 N N . ASN A 1 245 ? -45.160 17.187 21.681 1.00 84.44 245 ASN A N 1
ATOM 1945 C CA . ASN A 1 245 ? -46.217 17.854 20.921 1.00 84.44 245 ASN A CA 1
ATOM 1946 C C . ASN A 1 245 ? -46.238 17.451 19.438 1.00 84.44 245 ASN A C 1
ATOM 1948 O O . ASN A 1 245 ? -47.292 17.512 18.808 1.00 84.44 245 ASN A O 1
ATOM 1952 N N . SER A 1 246 ? -45.105 17.009 18.880 1.00 83.38 246 SER A N 1
ATOM 1953 C CA . SER A 1 246 ? -45.042 16.525 17.496 1.00 83.38 246 SER A CA 1
ATOM 1954 C C . SER A 1 246 ? -45.664 15.138 17.286 1.00 83.38 246 SER A C 1
ATOM 1956 O O . SER A 1 246 ? -45.965 14.797 16.147 1.00 83.38 246 SER A O 1
ATOM 1958 N N . PHE A 1 247 ? -45.894 14.362 18.355 1.00 73.94 247 PHE A N 1
ATOM 1959 C CA . PHE A 1 247 ? -46.548 13.046 18.287 1.00 73.94 247 PHE A CA 1
ATOM 1960 C C . PHE A 1 247 ? -48.066 13.097 18.518 1.00 73.94 247 PHE A C 1
ATOM 1962 O O . PHE A 1 247 ? -48.759 12.145 18.174 1.00 73.94 247 PHE A O 1
ATOM 1969 N N . ASN A 1 248 ? -48.579 14.190 19.094 1.00 66.75 248 ASN A N 1
ATOM 1970 C CA . ASN A 1 248 ? -49.995 14.341 19.453 1.00 66.75 248 ASN A CA 1
ATOM 1971 C C . ASN A 1 248 ? -50.835 15.112 18.407 1.00 66.75 248 ASN A C 1
ATOM 1973 O O . ASN A 1 248 ? -52.018 15.348 18.651 1.00 66.75 248 ASN A O 1
ATOM 1977 N N . ASN A 1 249 ? -50.242 15.500 17.268 1.00 49.28 249 ASN A N 1
ATOM 1978 C CA . ASN A 1 249 ? -50.909 16.123 16.110 1.00 49.28 249 ASN A CA 1
ATOM 1979 C C . ASN A 1 249 ? -50.906 15.177 14.907 1.00 49.28 249 ASN A C 1
ATOM 1981 O O . ASN A 1 249 ? -51.907 15.192 14.157 1.00 49.28 249 ASN A O 1
#

Foldseek 3Di:
DDDDDDDDDDPDPPPPPVVVVVVVVVVVVVDDQKDWDQDPQRKIKIAGDLVLLVQLVVVLVCLCPDPVNLVFWDKDKDADDDDPPFHFHIKIWIAGADPVRDGDPDTQWMWTQGNVRSMIMIHHPHCVCCVPRPVVVSVVSSVVVVVVVVVVVVVVVVVVVVVVVVVVVVVVVVVVVVVVVVVVVVVVVVVPDDPDDPDDDDDDDDPFFAAPQPRDGDDDAWDADPVPRGTHHCVSVPHDPVNVVVVVD

Organism: Mytilus edulis (NCBI:txid6550)